Protein AF-A0A7X6CQY2-F1 (afdb_monomer)

Secondary structure (DSSP, 8-state):
-EEEEE--SS-HHHHHHHHHHHHHHHTTSS-SSHHHHHHHH-EE--TTTS-TT-HHHHHHHHHHHTT--SS---SS--S--EEEEEETTHHHHHHHHHHHHHHTT--EEEEEEES-TT----SSS-EEEEESSHHHHHHHHTT--BSSEEEESS---HHHHHH-TTT-EEEEEEE-TTS-EEEEEEEHHHHHHHHHHHTT--

Foldseek 3Di:
DAEEEQEAPDDPLLLVLLLVLLVVQQCPPPDNPQSVVNVVRYHYQPCVVPPLLALVSSLVSVCVVVVVPDDQAPPDHPPDAYEYAYAASNLNNRQSNQVVCVVNPGHHAEYEYELNQPRQPDDPHFYEYEYLADVSLVNCCVSPNGAWYWYFPVRDDSSCCRNNQNPGKTWTWHADPVRDIDTDIDTSSNVVSVVCVVSPSD

Structure (mmCIF, N/CA/C/O backbone):
data_AF-A0A7X6CQY2-F1
#
_entry.id   AF-A0A7X6CQY2-F1
#
loop_
_atom_site.group_PDB
_atom_site.id
_atom_site.type_symbol
_atom_site.label_atom_id
_atom_site.label_alt_id
_atom_site.label_comp_id
_atom_site.label_asym_id
_atom_site.label_entity_id
_atom_site.label_seq_id
_atom_site.pdbx_PDB_ins_code
_atom_site.Cartn_x
_atom_site.Cartn_y
_atom_site.Cartn_z
_atom_site.occupancy
_atom_site.B_iso_or_equiv
_atom_site.auth_seq_id
_atom_site.auth_comp_id
_atom_site.auth_asym_id
_atom_site.auth_atom_id
_atom_site.pdbx_PDB_model_num
ATOM 1 N N . MET A 1 1 ? 0.332 0.489 16.194 1.00 87.31 1 MET A N 1
ATOM 2 C CA . MET A 1 1 ? -0.640 0.542 15.081 1.00 87.31 1 MET A CA 1
ATOM 3 C C . MET A 1 1 ? -0.546 -0.791 14.375 1.00 87.31 1 MET A C 1
ATOM 5 O O . MET A 1 1 ? 0.571 -1.256 14.170 1.00 87.31 1 MET A O 1
ATOM 9 N N . ARG A 1 2 ? -1.673 -1.417 14.037 1.00 89.38 2 ARG A N 1
ATOM 10 C CA . ARG A 1 2 ? -1.665 -2.735 13.398 1.00 89.38 2 ARG A CA 1
ATOM 11 C C . ARG A 1 2 ? -1.653 -2.590 11.881 1.00 89.38 2 ARG A C 1
ATOM 13 O O . ARG A 1 2 ? -2.411 -1.795 11.328 1.00 89.38 2 ARG A O 1
ATOM 20 N N . LEU A 1 3 ? -0.792 -3.354 11.219 1.00 93.25 3 LEU A N 1
ATOM 21 C CA . LEU A 1 3 ? -0.667 -3.357 9.766 1.00 93.25 3 LEU A CA 1
ATOM 22 C C . LEU A 1 3 ? -1.702 -4.294 9.131 1.00 93.25 3 LEU A C 1
ATOM 24 O O . LEU A 1 3 ? -1.851 -5.436 9.561 1.00 93.25 3 LEU A O 1
ATOM 28 N N . VAL A 1 4 ? -2.375 -3.826 8.086 1.00 96.12 4 VAL A N 1
ATOM 29 C CA . VAL A 1 4 ? -3.283 -4.603 7.238 1.00 96.12 4 VAL A CA 1
ATOM 30 C C . VAL A 1 4 ? -2.734 -4.598 5.816 1.00 96.12 4 VAL A C 1
ATOM 32 O O . VAL A 1 4 ? -2.511 -3.534 5.244 1.00 96.12 4 VAL A O 1
ATOM 35 N N . ILE A 1 5 ? -2.528 -5.778 5.237 1.00 97.06 5 ILE A N 1
ATOM 36 C CA . ILE A 1 5 ? -2.047 -5.958 3.866 1.00 97.06 5 ILE A CA 1
ATOM 37 C C . ILE A 1 5 ? -3.208 -6.414 2.983 1.00 97.06 5 ILE A C 1
ATOM 39 O O . ILE A 1 5 ? -3.780 -7.484 3.197 1.00 97.06 5 ILE A O 1
ATOM 43 N N . CYS A 1 6 ? -3.522 -5.625 1.959 1.00 97.50 6 CYS A N 1
ATOM 44 C CA . CYS A 1 6 ? -4.575 -5.894 0.982 1.00 97.50 6 CYS A CA 1
ATOM 45 C C . CYS A 1 6 ? -3.958 -6.085 -0.417 1.00 97.50 6 CYS A C 1
ATOM 47 O O . CYS A 1 6 ? -3.818 -5.112 -1.166 1.00 97.50 6 CYS A O 1
ATOM 49 N N . PRO A 1 7 ? -3.548 -7.315 -0.772 1.00 96.75 7 PRO A N 1
ATOM 50 C CA . PRO A 1 7 ? -2.894 -7.589 -2.048 1.00 96.75 7 PRO A CA 1
ATOM 51 C C . PRO A 1 7 ? -3.858 -7.490 -3.241 1.00 96.75 7 PRO A C 1
ATOM 53 O O . PRO A 1 7 ? -5.074 -7.409 -3.072 1.00 96.75 7 PRO A O 1
ATOM 56 N N . GLY A 1 8 ? -3.298 -7.505 -4.452 1.00 95.00 8 GLY A N 1
ATOM 57 C CA . GLY A 1 8 ? -4.051 -7.520 -5.707 1.00 95.00 8 GLY A CA 1
ATOM 58 C C . GLY A 1 8 ? -4.301 -8.937 -6.236 1.00 95.00 8 GLY A C 1
ATOM 59 O O . GLY A 1 8 ? -4.208 -9.926 -5.512 1.00 95.00 8 GLY A O 1
ATOM 60 N N . PHE A 1 9 ? -4.600 -9.042 -7.534 1.00 94.19 9 PHE A N 1
ATOM 61 C CA . PHE A 1 9 ? -4.723 -10.330 -8.224 1.00 94.19 9 PHE A CA 1
ATOM 62 C C . PHE A 1 9 ? -3.351 -10.902 -8.572 1.00 94.19 9 PHE A C 1
ATOM 64 O O . PHE A 1 9 ? -2.797 -10.609 -9.631 1.00 94.19 9 PHE A O 1
ATOM 71 N N . HIS A 1 10 ? -2.800 -11.718 -7.682 1.00 93.81 10 HIS A N 1
ATOM 72 C CA . HIS A 1 10 ? -1.568 -12.458 -7.928 1.00 93.81 10 HIS A CA 1
ATOM 73 C C . HIS A 1 10 ? -1.400 -13.604 -6.925 1.00 93.81 10 HIS A C 1
ATOM 75 O O . HIS A 1 10 ? -2.140 -13.719 -5.948 1.00 93.81 10 HIS A O 1
ATOM 81 N N . ASP A 1 11 ? -0.390 -14.439 -7.161 1.00 94.31 11 ASP A N 1
ATOM 82 C CA . ASP A 1 11 ? -0.008 -15.506 -6.243 1.00 94.31 11 ASP A CA 1
ATOM 83 C C . ASP A 1 11 ? 0.382 -14.950 -4.860 1.00 94.31 11 ASP A C 1
ATOM 85 O O . ASP A 1 11 ? 0.998 -13.879 -4.751 1.00 94.31 11 ASP A O 1
ATOM 89 N N . ARG A 1 12 ? 0.034 -15.691 -3.799 1.00 93.00 12 ARG A N 1
ATOM 90 C CA . ARG A 1 12 ? 0.364 -15.365 -2.403 1.00 93.00 12 ARG A CA 1
ATOM 91 C C . ARG A 1 12 ? 1.868 -15.172 -2.205 1.00 93.00 12 ARG A C 1
ATOM 93 O O . ARG A 1 12 ? 2.262 -14.287 -1.448 1.00 93.00 12 ARG A O 1
ATOM 100 N N . TYR A 1 13 ? 2.685 -15.941 -2.920 1.00 95.12 13 TYR A N 1
ATOM 101 C CA . TYR A 1 13 ? 4.139 -15.860 -2.887 1.00 95.12 13 TYR A CA 1
ATOM 102 C C . TYR A 1 13 ? 4.656 -14.436 -3.137 1.00 95.12 13 TYR A C 1
ATOM 104 O O . TYR A 1 13 ? 5.614 -14.009 -2.502 1.00 95.12 13 TYR A O 1
ATOM 112 N N . LEU A 1 14 ? 3.998 -13.643 -3.995 1.00 96.25 14 LEU A N 1
ATOM 113 C CA . LEU A 1 14 ? 4.438 -12.264 -4.237 1.00 96.25 14 LEU A CA 1
ATOM 114 C C . LEU A 1 14 ? 4.242 -11.360 -3.016 1.00 96.25 14 LEU A C 1
ATOM 116 O O . LEU A 1 14 ? 5.064 -10.478 -2.789 1.00 96.25 14 LEU A O 1
ATOM 120 N N . THR A 1 15 ? 3.197 -11.584 -2.213 1.00 95.50 15 THR A N 1
ATOM 121 C CA . THR A 1 15 ? 3.023 -10.879 -0.931 1.00 95.50 15 THR A CA 1
ATOM 122 C C . THR A 1 15 ? 4.064 -11.322 0.090 1.00 95.50 15 THR A C 1
ATOM 124 O O . THR A 1 15 ? 4.536 -10.508 0.873 1.00 95.50 15 THR A O 1
ATOM 127 N N . GLU A 1 16 ? 4.470 -12.589 0.073 1.00 93.56 16 GLU A N 1
ATOM 128 C CA . GLU A 1 16 ? 5.555 -13.071 0.933 1.00 93.56 16 GLU A CA 1
ATOM 129 C C . GLU A 1 16 ? 6.891 -12.420 0.540 1.00 93.56 16 GLU A C 1
ATOM 131 O O . GLU A 1 16 ? 7.609 -11.925 1.407 1.00 93.56 16 GLU A O 1
ATOM 136 N N . CYS A 1 17 ? 7.182 -12.301 -0.762 1.00 95.31 17 CYS A N 1
ATOM 137 C CA . CYS A 1 17 ? 8.334 -11.540 -1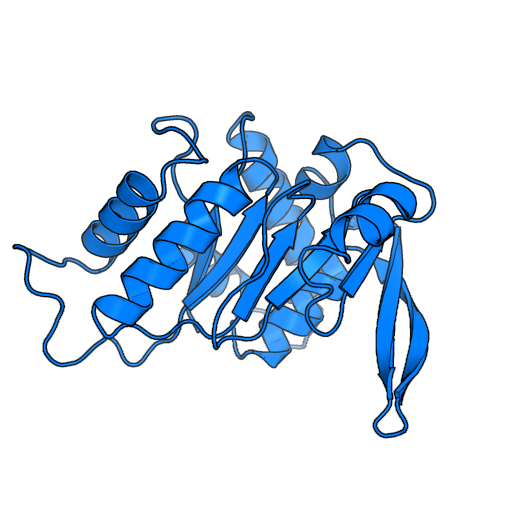.252 1.00 95.31 17 CYS A CA 1
ATOM 138 C C . CYS A 1 17 ? 8.256 -10.049 -0.898 1.00 95.31 17 CYS A C 1
ATOM 140 O O . CYS A 1 17 ? 9.274 -9.462 -0.533 1.00 95.31 17 CYS A O 1
ATOM 142 N N . PHE A 1 18 ? 7.070 -9.438 -0.991 1.00 96.00 18 PHE A N 1
ATOM 143 C CA . PHE A 1 18 ? 6.846 -8.049 -0.587 1.00 96.00 18 PHE A CA 1
ATOM 144 C C . PHE A 1 18 ? 7.260 -7.841 0.871 1.00 96.00 18 PHE A C 1
ATOM 146 O O . PHE A 1 18 ? 8.104 -6.996 1.164 1.00 96.00 18 PHE A O 1
ATOM 153 N N . LEU A 1 19 ? 6.715 -8.665 1.769 1.00 93.44 19 LEU A N 1
ATOM 154 C CA . LEU A 1 19 ? 6.991 -8.617 3.201 1.00 93.44 19 LEU A CA 1
ATOM 155 C C . LEU A 1 19 ? 8.476 -8.850 3.506 1.00 93.44 19 LEU A C 1
ATOM 157 O O . LEU A 1 19 ? 9.057 -8.084 4.276 1.00 93.44 19 LEU A O 1
ATOM 161 N N . ALA A 1 20 ? 9.103 -9.830 2.848 1.00 91.50 20 ALA A N 1
ATOM 162 C CA . ALA A 1 20 ? 10.538 -10.096 2.965 1.00 91.50 20 ALA A CA 1
ATOM 163 C C . ALA A 1 20 ? 11.401 -8.925 2.447 1.00 91.50 20 ALA A C 1
ATOM 165 O O . ALA A 1 20 ? 12.459 -8.620 2.992 1.00 91.50 20 ALA A O 1
ATOM 166 N N . GLY A 1 21 ? 10.940 -8.206 1.423 1.00 93.00 21 GLY A N 1
ATOM 167 C CA . GLY A 1 21 ? 11.608 -6.997 0.948 1.00 93.00 21 GLY A CA 1
ATOM 168 C C . GLY A 1 21 ? 11.504 -5.823 1.924 1.00 93.00 21 GLY A C 1
ATOM 169 O O . GLY A 1 21 ? 12.399 -4.984 1.972 1.00 93.00 21 GLY A O 1
ATOM 170 N N . LEU A 1 22 ? 10.430 -5.747 2.714 1.00 92.12 22 LEU A N 1
ATOM 171 C CA . LEU A 1 22 ? 10.296 -4.723 3.752 1.00 92.12 22 LEU A CA 1
ATOM 172 C C . LEU A 1 22 ? 11.174 -5.011 4.982 1.00 92.12 22 LEU A C 1
ATOM 174 O O . LEU A 1 22 ? 11.628 -4.047 5.602 1.00 92.12 22 LEU A O 1
ATOM 178 N N . SER A 1 23 ? 11.464 -6.282 5.315 1.00 87.00 23 SER A N 1
ATOM 179 C CA . SER A 1 23 ? 12.342 -6.636 6.459 1.00 87.00 23 SER A CA 1
ATOM 180 C C . SER A 1 23 ? 13.687 -5.956 6.395 1.00 87.00 23 SER A C 1
ATOM 182 O O . SER A 1 23 ? 14.161 -5.441 7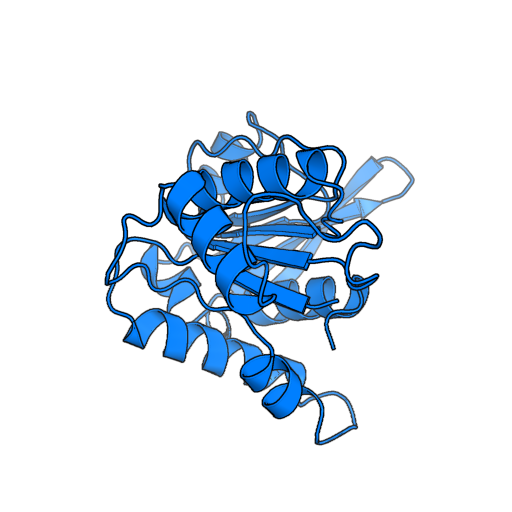.404 1.00 87.00 23 SER A O 1
ATOM 184 N N . GLU A 1 24 ? 14.280 -5.935 5.199 1.00 85.25 24 GLU A N 1
ATOM 185 C CA . GLU A 1 24 ? 15.644 -5.454 4.979 1.00 85.25 24 GLU A CA 1
ATOM 186 C C . GLU A 1 24 ? 15.834 -4.014 5.487 1.00 85.25 24 GLU A C 1
ATOM 188 O O . GLU A 1 24 ? 16.921 -3.635 5.914 1.00 85.25 24 GLU A O 1
ATOM 193 N N . PHE A 1 25 ? 14.760 -3.216 5.494 1.00 85.44 25 PHE A N 1
ATOM 194 C CA . PHE A 1 25 ? 14.755 -1.825 5.959 1.00 85.44 25 PHE A CA 1
ATOM 195 C C . PHE A 1 25 ? 14.155 -1.654 7.362 1.00 85.44 25 PHE A C 1
ATOM 197 O O . PHE A 1 25 ? 14.267 -0.584 7.969 1.00 85.44 25 PHE A O 1
ATOM 204 N N . TRP A 1 26 ? 13.502 -2.686 7.896 1.00 80.19 26 TRP A N 1
ATOM 205 C CA . TRP A 1 26 ? 12.947 -2.660 9.245 1.00 80.19 26 TRP A CA 1
ATOM 206 C C . TRP A 1 26 ? 14.011 -2.964 10.303 1.00 80.19 26 TRP A C 1
ATOM 208 O O . TRP A 1 26 ? 14.019 -2.296 11.338 1.00 80.19 26 TRP A O 1
ATOM 218 N N . GLU A 1 27 ? 14.918 -3.900 10.003 1.00 66.31 27 GLU A N 1
ATOM 219 C CA . GLU A 1 27 ? 15.961 -4.441 10.894 1.00 66.31 27 GLU A CA 1
ATOM 220 C C . GLU A 1 27 ? 17.187 -3.523 11.065 1.00 66.31 27 GLU A C 1
ATOM 222 O O . GLU A 1 27 ? 17.948 -3.672 12.012 1.00 66.31 27 GLU A O 1
ATOM 227 N N . SER A 1 28 ? 17.377 -2.507 10.216 1.00 57.16 28 SER A N 1
ATOM 228 C CA . SER A 1 28 ? 18.547 -1.610 10.290 1.00 57.16 28 SER A CA 1
ATOM 229 C C . SER A 1 28 ? 18.499 -0.575 11.433 1.00 57.16 28 SER A C 1
ATOM 231 O O . SER A 1 28 ? 19.346 0.318 11.501 1.00 57.16 28 SER A O 1
ATOM 233 N N . SER A 1 29 ? 17.488 -0.634 12.301 1.00 52.53 29 SER A N 1
ATOM 234 C CA . SER A 1 29 ? 17.383 0.157 13.534 1.00 52.53 29 SER A CA 1
ATOM 235 C C . SER A 1 29 ? 17.689 -0.757 14.715 1.00 52.53 29 SER A C 1
ATOM 237 O O . SER A 1 29 ? 17.076 -1.808 14.781 1.00 52.53 29 SER A O 1
ATOM 239 N N . ALA A 1 30 ? 18.599 -0.340 15.605 1.00 51.88 30 ALA A N 1
ATOM 240 C CA . ALA A 1 30 ? 19.320 -1.085 16.659 1.00 51.88 30 ALA A CA 1
ATOM 241 C C . ALA A 1 30 ? 18.527 -1.943 17.689 1.00 51.88 30 ALA A C 1
ATOM 243 O O . ALA A 1 30 ? 19.050 -2.240 18.760 1.00 51.88 30 ALA A O 1
ATOM 244 N N . ASP A 1 31 ? 17.298 -2.346 17.391 1.00 53.53 31 ASP A N 1
ATOM 245 C CA . ASP A 1 31 ? 16.505 -3.325 18.123 1.00 53.53 31 ASP A CA 1
ATOM 246 C C . ASP A 1 31 ? 16.264 -4.527 17.189 1.00 53.53 31 ASP A C 1
ATOM 248 O O . ASP A 1 31 ? 15.490 -4.437 16.243 1.00 53.53 31 ASP A O 1
ATOM 252 N N . ASP A 1 32 ? 16.913 -5.665 17.442 1.00 47.94 32 ASP A N 1
ATOM 253 C CA . ASP A 1 32 ? 16.904 -6.869 16.579 1.00 47.94 32 ASP A CA 1
ATOM 254 C C . ASP A 1 32 ? 15.596 -7.708 16.651 1.00 47.94 32 ASP A C 1
ATOM 256 O O . ASP A 1 32 ? 15.543 -8.857 16.217 1.00 47.94 32 ASP A O 1
ATOM 260 N N . ARG A 1 33 ? 14.518 -7.187 17.256 1.00 53.94 33 ARG A N 1
ATOM 261 C CA . ARG A 1 33 ? 13.254 -7.915 17.550 1.00 53.94 33 ARG A CA 1
ATOM 262 C C . ARG A 1 33 ? 11.898 -7.346 17.058 1.00 53.94 33 ARG A C 1
ATOM 264 O O . ARG A 1 33 ? 10.926 -8.099 17.156 1.00 53.94 33 ARG A O 1
ATOM 271 N N . PRO A 1 34 ? 11.752 -6.114 16.525 1.00 60.00 34 PRO A N 1
ATOM 272 C CA . PRO A 1 34 ? 10.456 -5.566 16.108 1.00 60.00 34 PRO A CA 1
ATOM 273 C C . PRO A 1 34 ? 9.853 -6.230 14.862 1.00 60.00 34 PRO A C 1
ATOM 275 O O . PRO A 1 34 ? 8.652 -6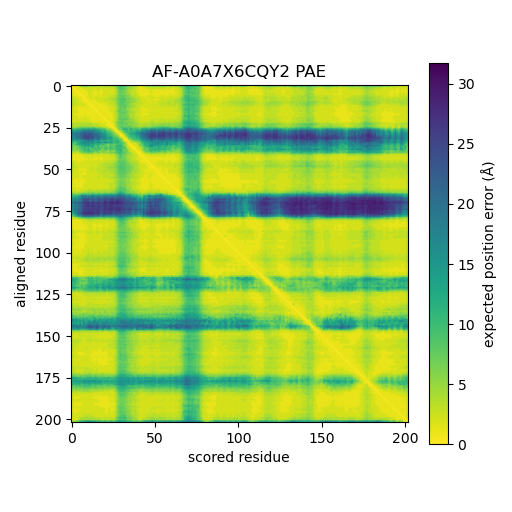.466 14.820 1.00 60.00 34 PRO A O 1
ATOM 278 N N . TYR A 1 35 ? 10.661 -6.584 13.854 1.00 61.22 35 TYR A N 1
ATOM 279 C CA . TYR A 1 35 ? 10.135 -7.005 12.545 1.00 61.22 35 TYR A CA 1
ATOM 280 C C . TYR A 1 35 ? 9.346 -8.323 12.578 1.00 61.22 35 TYR A C 1
ATOM 282 O O . TYR A 1 35 ? 8.230 -8.381 12.061 1.00 61.22 35 TYR A O 1
ATOM 290 N N . LEU A 1 36 ? 9.894 -9.374 13.203 1.00 59.91 36 LEU A N 1
ATOM 291 C CA . LEU A 1 36 ? 9.202 -10.666 13.302 1.00 59.91 36 LEU A CA 1
ATOM 292 C C . LEU A 1 36 ? 7.879 -10.525 14.068 1.00 59.91 36 LEU A C 1
ATOM 294 O O . LEU A 1 36 ? 6.873 -11.097 13.666 1.00 59.91 36 LEU A O 1
ATOM 298 N N . GLN A 1 37 ? 7.844 -9.675 15.101 1.00 63.53 37 GLN A N 1
ATOM 299 C CA . GLN A 1 37 ? 6.603 -9.352 15.808 1.00 63.53 37 GLN A CA 1
ATOM 300 C C . GLN A 1 37 ? 5.617 -8.559 14.943 1.00 63.53 37 GLN A C 1
ATOM 302 O O . GLN A 1 37 ? 4.415 -8.804 15.026 1.00 63.53 37 GLN A O 1
ATOM 307 N N . MET A 1 38 ? 6.092 -7.628 14.112 1.00 70.19 38 MET A N 1
ATOM 308 C CA . MET A 1 38 ? 5.237 -6.876 13.192 1.00 70.19 38 MET A CA 1
ATOM 309 C C . MET A 1 38 ? 4.604 -7.798 12.144 1.00 70.19 38 MET A C 1
ATOM 311 O O . MET A 1 38 ? 3.396 -7.717 11.923 1.00 70.19 38 MET A O 1
ATOM 315 N N . LEU A 1 39 ? 5.385 -8.694 11.526 1.00 67.88 39 LEU A N 1
ATOM 316 C CA . LEU A 1 39 ? 4.865 -9.683 10.577 1.00 67.88 39 LEU A CA 1
ATOM 317 C C . LEU A 1 39 ? 3.849 -10.621 11.219 1.00 67.88 39 LEU A C 1
ATOM 319 O O . LEU A 1 39 ? 2.781 -10.826 10.647 1.00 67.88 39 LEU A O 1
ATOM 323 N N . ASP A 1 40 ? 4.154 -11.144 12.408 1.00 69.69 40 ASP A N 1
ATOM 324 C CA . ASP A 1 40 ? 3.252 -12.040 13.137 1.00 69.69 40 ASP A CA 1
ATOM 325 C C . ASP A 1 40 ? 1.923 -11.353 13.489 1.00 69.69 40 ASP A C 1
ATOM 327 O O . ASP A 1 40 ? 0.887 -12.004 13.641 1.00 69.69 40 ASP A O 1
ATOM 331 N N . ARG A 1 41 ? 1.929 -10.020 13.606 1.00 79.00 41 ARG A N 1
ATOM 33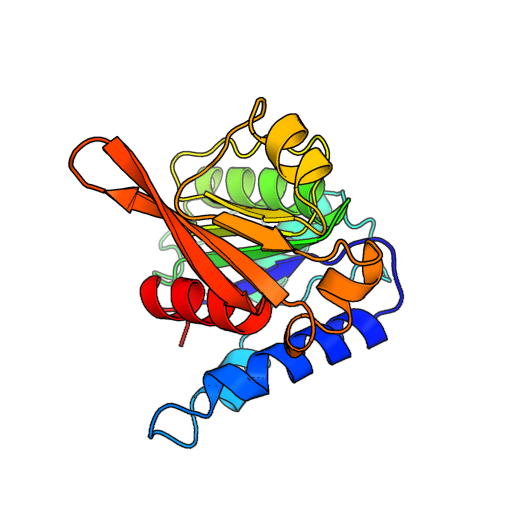2 C CA . ARG A 1 41 ? 0.739 -9.216 13.911 1.00 79.00 41 ARG A CA 1
ATOM 333 C C . ARG A 1 41 ? 0.055 -8.635 12.676 1.00 79.00 41 ARG A C 1
ATOM 335 O O . ARG A 1 41 ? -1.092 -8.186 12.804 1.00 79.00 41 ARG A O 1
ATOM 342 N N . ALA A 1 42 ? 0.710 -8.638 11.515 1.00 89.31 42 ALA A N 1
ATOM 343 C CA . ALA A 1 42 ? 0.168 -8.095 10.279 1.00 89.31 42 ALA A CA 1
ATOM 344 C C . ALA A 1 42 ? -1.016 -8.935 9.784 1.00 89.31 42 ALA A C 1
ATOM 346 O O . ALA A 1 42 ? -0.967 -10.161 9.704 1.00 89.31 42 ALA A O 1
ATOM 347 N N . LEU A 1 43 ? -2.101 -8.259 9.417 1.00 93.75 43 LEU A N 1
ATOM 348 C CA . LEU A 1 43 ? -3.299 -8.889 8.880 1.00 93.75 43 LEU A CA 1
ATOM 349 C C . LEU A 1 43 ? -3.220 -8.942 7.361 1.00 93.75 43 LEU A C 1
ATOM 351 O O . LEU A 1 43 ? -3.495 -7.950 6.691 1.00 93.75 43 LEU A O 1
ATOM 355 N N . VAL A 1 44 ? -2.857 -10.097 6.809 1.00 95.50 44 VAL A N 1
ATOM 356 C CA . VAL A 1 44 ? -2.792 -10.290 5.355 1.00 95.50 44 VAL A CA 1
ATOM 357 C C . VAL A 1 44 ? -4.122 -10.826 4.839 1.00 95.50 44 VAL A C 1
ATOM 359 O O . VAL A 1 44 ? -4.491 -11.965 5.124 1.00 95.50 44 VAL A O 1
ATOM 362 N N . PHE A 1 45 ? -4.835 -10.017 4.054 1.00 96.94 45 PHE A N 1
ATOM 363 C CA . PHE A 1 45 ? -6.092 -10.434 3.443 1.00 96.94 45 PHE A CA 1
ATOM 364 C C . PHE A 1 45 ? -5.857 -11.580 2.437 1.00 96.94 45 PHE A C 1
ATOM 366 O O . PHE A 1 45 ? -5.015 -11.446 1.539 1.00 96.94 45 PHE A O 1
ATOM 373 N N . PRO A 1 46 ? -6.593 -12.705 2.537 1.00 95.06 46 PRO A N 1
ATOM 374 C CA . PRO A 1 46 ? -6.403 -13.865 1.671 1.00 95.06 46 PRO A CA 1
ATOM 375 C C . PRO A 1 46 ? -7.026 -13.657 0.276 1.00 95.06 46 PRO A C 1
ATOM 377 O O . PRO A 1 46 ? -7.979 -14.336 -0.101 1.00 95.06 46 PRO A O 1
ATOM 380 N N . ALA A 1 47 ? -6.444 -12.772 -0.542 1.00 94.31 47 ALA A N 1
ATOM 381 C CA . ALA A 1 47 ? -6.931 -12.458 -1.898 1.00 94.31 47 ALA A CA 1
ATOM 382 C C . ALA A 1 47 ? -6.905 -13.638 -2.896 1.00 94.31 47 ALA A C 1
ATOM 384 O O . ALA A 1 47 ? -7.449 -13.550 -3.991 1.00 94.31 47 ALA A O 1
ATOM 385 N N . HIS A 1 48 ? -6.276 -14.758 -2.527 1.00 91.94 48 HIS A N 1
ATOM 386 C CA . HIS A 1 48 ? -6.332 -16.010 -3.286 1.00 91.94 48 HIS A CA 1
ATOM 387 C C . HIS A 1 48 ? -7.641 -16.790 -3.054 1.00 91.94 48 HIS A C 1
ATOM 389 O O . HIS A 1 48 ? -7.950 -17.697 -3.819 1.00 91.94 48 HIS A O 1
ATOM 395 N N . GLN A 1 49 ? -8.397 -16.452 -2.003 1.00 93.44 49 GLN A N 1
ATOM 396 C CA . GLN A 1 49 ? -9.682 -17.073 -1.649 1.00 93.44 49 GLN A CA 1
ATOM 397 C C . GLN A 1 49 ? -10.865 -16.120 -1.856 1.00 93.44 49 GLN A C 1
ATOM 399 O O . GLN A 1 49 ? -11.992 -16.575 -2.031 1.00 93.44 49 GLN A O 1
ATOM 404 N N . HIS A 1 50 ? -10.615 -14.808 -1.861 1.00 94.94 50 HIS A N 1
ATOM 405 C CA . HIS A 1 50 ? -11.637 -13.770 -1.978 1.00 94.94 50 HIS A CA 1
ATOM 406 C C . HIS A 1 50 ? -11.223 -12.691 -2.985 1.00 94.94 50 HIS A C 1
ATOM 408 O O . HIS A 1 50 ? -10.030 -12.412 -3.112 1.00 94.94 50 HIS A O 1
ATOM 414 N N . PRO A 1 51 ? -12.172 -12.025 -3.667 1.00 95.81 51 PRO A N 1
ATOM 415 C CA . PRO A 1 51 ? -11.840 -10.947 -4.590 1.00 95.81 51 PRO A CA 1
ATOM 416 C C . PRO A 1 51 ? -11.139 -9.776 -3.866 1.00 95.81 51 PRO A C 1
ATOM 418 O O . PRO A 1 51 ? -11.728 -9.191 -2.956 1.00 95.81 51 PRO A O 1
ATOM 421 N N . PRO A 1 52 ? -9.924 -9.363 -4.275 1.00 94.94 52 PRO A N 1
ATOM 422 C CA . PRO A 1 52 ? -9.161 -8.295 -3.616 1.00 94.94 52 PRO A CA 1
ATOM 423 C C . PRO A 1 52 ? -9.859 -6.929 -3.636 1.00 94.94 52 PRO A C 1
ATOM 425 O O . PRO A 1 52 ? -9.633 -6.103 -2.760 1.00 94.94 52 PRO A O 1
ATOM 428 N N . TYR A 1 53 ? -10.739 -6.682 -4.607 1.00 95.00 53 TYR A N 1
ATOM 429 C CA . TYR A 1 53 ? -11.509 -5.439 -4.691 1.00 95.00 53 TYR A CA 1
ATOM 430 C C . TYR A 1 53 ? -12.754 -5.416 -3.786 1.00 95.00 53 TYR A C 1
ATOM 432 O O . TYR A 1 53 ? -13.464 -4.411 -3.754 1.00 95.00 53 TYR A O 1
ATOM 440 N N . SER A 1 54 ? -13.071 -6.509 -3.083 1.00 96.56 54 SER A N 1
ATOM 441 C CA . SER A 1 54 ? -14.288 -6.621 -2.275 1.00 96.56 54 SER A CA 1
ATOM 442 C C . SER A 1 54 ? -14.097 -5.991 -0.895 1.00 96.56 54 SER A C 1
ATOM 444 O O . SER A 1 54 ? -13.530 -6.591 0.018 1.00 96.56 54 SER A O 1
ATOM 446 N N . ALA A 1 55 ? -14.611 -4.770 -0.729 1.00 96.00 55 ALA A N 1
ATOM 447 C CA . ALA A 1 55 ? -14.580 -4.057 0.549 1.00 96.00 55 ALA A CA 1
ATOM 448 C C . ALA A 1 55 ? -15.276 -4.832 1.680 1.00 96.00 55 ALA A C 1
ATOM 450 O O . ALA A 1 55 ? -14.793 -4.850 2.809 1.00 96.00 55 ALA A O 1
ATOM 451 N N . ILE A 1 56 ? -16.384 -5.509 1.362 1.00 95.69 56 ILE A N 1
ATOM 452 C CA . ILE A 1 56 ? -17.157 -6.299 2.326 1.00 95.69 56 ILE A CA 1
ATOM 453 C C . ILE A 1 56 ? -16.347 -7.509 2.802 1.00 95.69 56 ILE A C 1
ATOM 455 O O . ILE A 1 56 ? -16.308 -7.768 4.001 1.00 95.69 56 ILE A O 1
ATOM 459 N N . ASP A 1 57 ? -15.671 -8.225 1.898 1.00 96.50 57 ASP A N 1
ATOM 460 C CA . ASP A 1 57 ? -14.861 -9.386 2.287 1.00 96.50 57 ASP A CA 1
ATOM 461 C C . ASP A 1 57 ? -13.661 -8.972 3.144 1.00 96.50 57 ASP A C 1
ATOM 463 O O . ASP A 1 57 ? -13.372 -9.626 4.146 1.00 96.50 57 ASP A O 1
ATOM 467 N N . ILE A 1 58 ? -12.998 -7.858 2.807 1.00 96.62 58 ILE A N 1
ATOM 468 C CA . ILE A 1 58 ? -11.898 -7.320 3.620 1.00 96.62 58 ILE A CA 1
ATOM 469 C C . ILE A 1 58 ? -12.411 -6.896 4.999 1.00 96.62 58 ILE A C 1
ATOM 471 O O . ILE A 1 58 ? -11.796 -7.238 6.005 1.00 96.62 58 ILE A O 1
ATOM 475 N N . PHE A 1 59 ? -13.547 -6.201 5.076 1.00 95.31 59 PHE A N 1
ATOM 476 C CA . PHE A 1 59 ? -14.145 -5.814 6.354 1.00 95.31 59 PHE A CA 1
ATOM 477 C C . PHE A 1 59 ? -14.524 -7.035 7.208 1.00 95.31 59 PHE A C 1
ATOM 479 O O . PHE A 1 59 ? -14.166 -7.096 8.383 1.00 95.31 59 PHE A O 1
ATOM 486 N N . ASN A 1 60 ? -15.173 -8.043 6.618 1.00 93.88 60 ASN A N 1
ATOM 487 C CA . ASN A 1 60 ? -15.530 -9.282 7.313 1.00 93.88 60 ASN A CA 1
ATOM 488 C C . ASN A 1 60 ? -14.291 -10.027 7.822 1.00 93.88 60 ASN A C 1
ATOM 490 O O . ASN A 1 60 ? -14.296 -10.524 8.948 1.00 93.88 60 ASN A O 1
ATOM 494 N N . PHE A 1 61 ? -13.223 -10.068 7.019 1.00 94.38 61 PHE A N 1
ATOM 495 C CA . PHE A 1 61 ? -11.931 -10.595 7.440 1.00 94.38 61 PHE A CA 1
ATOM 496 C C . PHE A 1 61 ? -11.397 -9.833 8.659 1.00 94.38 61 PHE A C 1
ATOM 498 O O . PHE A 1 61 ? -11.071 -10.460 9.661 1.00 94.38 61 PHE A O 1
ATOM 505 N N . LEU A 1 62 ? -11.370 -8.497 8.637 1.00 92.69 62 LEU A N 1
ATOM 506 C CA . LEU A 1 62 ? -10.929 -7.700 9.791 1.00 92.69 62 LEU A CA 1
ATOM 507 C C . LEU A 1 62 ? -11.760 -8.004 11.046 1.00 92.69 62 LEU A C 1
ATOM 509 O O . LEU A 1 62 ? -11.197 -8.258 12.111 1.00 92.69 62 LEU A O 1
ATOM 513 N N . CYS A 1 63 ? -13.087 -8.064 10.919 1.00 88.81 63 CYS A N 1
ATOM 514 C CA . CYS A 1 63 ? -13.969 -8.424 12.027 1.00 88.81 63 CYS A CA 1
ATOM 515 C C . CYS A 1 63 ? -13.687 -9.827 12.580 1.00 88.81 63 CYS A C 1
ATOM 517 O O . CYS A 1 63 ? -13.730 -10.024 13.796 1.00 88.81 63 CYS A O 1
ATOM 519 N N . SER A 1 64 ? -13.375 -10.800 11.717 1.00 87.31 64 SER A N 1
ATOM 520 C CA . SER A 1 64 ? -13.066 -12.163 12.155 1.00 87.31 64 SER A CA 1
ATOM 521 C C . SER A 1 64 ? -11.729 -12.247 12.897 1.00 87.31 64 SER A C 1
ATOM 523 O O . SER A 1 64 ? -11.600 -13.048 13.820 1.00 87.31 64 SER A O 1
ATOM 525 N N . GLN A 1 65 ? -10.738 -11.434 12.511 1.00 83.94 65 GLN A N 1
ATOM 526 C CA . GLN A 1 65 ? -9.427 -11.380 13.172 1.00 83.94 65 GLN A CA 1
ATOM 527 C C . GLN A 1 65 ? -9.499 -10.753 14.570 1.00 83.94 65 GLN A C 1
ATOM 529 O O . GLN A 1 65 ? -8.744 -11.141 15.457 1.00 83.94 65 GLN A O 1
ATOM 534 N N . GLU A 1 66 ? -10.428 -9.822 14.779 1.00 69.88 66 GLU A N 1
ATOM 535 C CA . GLU A 1 66 ? -10.668 -9.153 16.065 1.00 69.88 66 GLU A CA 1
ATOM 536 C C . GLU A 1 66 ? -11.676 -9.912 16.960 1.00 69.88 66 GLU A C 1
ATOM 538 O O . GLU A 1 66 ? -12.123 -9.386 17.976 1.00 69.88 66 GLU A O 1
ATOM 543 N N . GLN A 1 67 ? -12.059 -11.149 16.595 1.00 60.19 67 GLN A N 1
ATOM 544 C CA . GLN A 1 67 ? -13.079 -11.954 17.294 1.00 60.19 67 GLN A CA 1
ATOM 545 C C . GLN A 1 67 ? -14.408 -11.200 17.512 1.00 60.19 67 GLN A C 1
ATOM 547 O O . GLN A 1 67 ? -15.076 -11.364 18.535 1.00 60.19 67 GLN A O 1
ATOM 552 N N . ILE A 1 68 ? -14.827 -10.380 16.543 1.00 52.69 68 ILE A N 1
ATOM 553 C CA . ILE A 1 68 ? -16.106 -9.661 16.597 1.00 52.69 68 ILE A CA 1
ATOM 554 C C . ILE A 1 68 ? -17.236 -10.664 16.317 1.00 52.69 68 ILE A C 1
ATOM 556 O O . ILE A 1 68 ? -17.642 -10.888 15.176 1.00 52.69 68 ILE A O 1
ATOM 560 N N . VAL A 1 69 ? -17.733 -11.313 17.372 1.00 39.47 69 VAL A N 1
ATOM 561 C CA . VAL A 1 69 ? -18.881 -12.226 17.301 1.00 39.47 69 VAL A CA 1
ATOM 562 C C . VAL A 1 69 ? -20.176 -11.411 17.309 1.00 39.47 69 VAL A C 1
ATOM 564 O O . VAL A 1 69 ? -20.554 -10.840 18.327 1.00 39.47 69 VAL A O 1
ATOM 567 N N . GLY A 1 70 ? -20.880 -11.405 16.174 1.00 42.06 70 GLY A N 1
ATOM 568 C CA . GLY A 1 70 ? -22.265 -10.941 16.069 1.00 42.06 70 GLY A CA 1
ATOM 569 C C . GLY A 1 70 ? -22.436 -9.428 15.931 1.00 42.06 70 GLY A C 1
ATOM 570 O O . GLY A 1 70 ? -22.793 -8.783 16.902 1.00 42.06 70 GLY A O 1
ATOM 571 N N . ALA A 1 71 ? -22.250 -8.903 14.711 1.00 43.34 71 ALA A N 1
ATOM 572 C CA . ALA A 1 71 ? -22.789 -7.650 14.129 1.00 43.34 71 ALA A CA 1
ATOM 573 C C . ALA A 1 71 ? -22.735 -6.325 14.931 1.00 43.34 71 ALA A C 1
ATOM 575 O O . ALA A 1 71 ? -23.159 -5.289 14.423 1.00 43.34 71 ALA A O 1
ATOM 576 N N . ILE A 1 72 ? -22.207 -6.322 16.149 1.00 45.94 72 ILE A N 1
ATOM 577 C CA . ILE A 1 72 ? -22.047 -5.158 17.005 1.00 45.94 72 ILE A CA 1
ATOM 578 C C . ILE A 1 72 ? -20.538 -5.031 17.222 1.00 45.94 72 ILE A C 1
ATOM 580 O O . ILE A 1 72 ? -19.961 -5.853 17.938 1.00 45.94 72 ILE A O 1
ATOM 584 N N . PRO A 1 73 ? -19.873 -4.049 16.589 1.00 47.22 73 PRO A N 1
ATOM 585 C CA . PRO A 1 73 ? -18.475 -3.774 16.872 1.00 47.22 73 PRO A CA 1
ATOM 586 C C . PRO A 1 73 ? -18.324 -3.459 18.358 1.00 47.22 73 PRO A C 1
ATOM 588 O O . PRO A 1 73 ? -19.273 -2.983 18.998 1.00 47.22 73 PRO A O 1
ATOM 591 N N . PRO A 1 74 ? -17.150 -3.721 18.938 1.00 43.25 74 PRO A N 1
ATOM 592 C CA . PRO A 1 74 ? -16.961 -3.537 20.360 1.00 43.25 74 PRO A CA 1
ATOM 593 C C . PRO A 1 74 ? -17.278 -2.082 20.743 1.00 43.25 74 PRO A C 1
ATOM 595 O O . PRO A 1 74 ? -16.778 -1.131 20.148 1.00 43.25 74 PRO A O 1
ATOM 598 N N . ARG A 1 75 ? -18.108 -1.909 21.783 1.00 42.12 75 ARG A N 1
ATOM 599 C CA . ARG A 1 75 ? -18.422 -0.605 22.410 1.00 42.12 75 ARG A CA 1
ATOM 600 C C . ARG A 1 75 ? -17.179 0.140 22.916 1.00 42.12 75 ARG A C 1
ATOM 602 O O . ARG A 1 75 ? -17.272 1.299 23.306 1.00 42.12 75 ARG A O 1
ATOM 609 N N . SER A 1 76 ? -16.031 -0.527 22.906 1.00 43.38 76 SER A N 1
ATOM 610 C CA . SER A 1 76 ? -14.716 0.077 22.977 1.00 43.38 76 SER A CA 1
ATOM 611 C C . SER A 1 76 ? -13.906 -0.505 21.816 1.00 43.38 76 SER A C 1
ATOM 613 O O . SER A 1 76 ? -13.548 -1.682 21.897 1.00 43.38 76 SER A O 1
ATOM 615 N N . PRO A 1 77 ? -13.670 0.236 20.715 1.00 45.59 77 PRO A N 1
ATOM 616 C CA . PRO A 1 77 ? -12.751 -0.223 19.682 1.00 45.59 77 PRO A CA 1
ATOM 617 C C . PRO A 1 77 ? -11.447 -0.617 20.369 1.00 45.59 77 PRO A C 1
ATOM 619 O O . PRO A 1 77 ? -11.014 0.071 21.302 1.00 45.59 77 PRO A O 1
ATOM 622 N N . SER A 1 78 ? -10.811 -1.706 19.931 1.00 51.53 78 SER A N 1
ATOM 623 C CA . SER A 1 78 ? -9.385 -1.877 20.193 1.00 51.53 78 SER A CA 1
ATOM 624 C C . SER A 1 78 ? -8.744 -0.509 19.948 1.00 51.53 78 SER A C 1
ATOM 626 O O . SER A 1 78 ? -8.863 0.038 18.853 1.00 51.53 78 SER A O 1
ATOM 628 N N . SER A 1 79 ? -8.144 0.115 20.966 1.00 58.75 79 SER A N 1
ATOM 629 C CA . SER A 1 79 ? -7.590 1.473 20.814 1.00 58.75 79 SER A CA 1
ATOM 630 C C . SER A 1 79 ? -6.464 1.525 19.767 1.00 58.75 79 SER A C 1
ATOM 632 O O . SER A 1 79 ? -5.961 2.593 19.423 1.00 58.75 79 SER A O 1
ATOM 634 N N . GLU A 1 80 ? -6.061 0.359 19.262 1.00 77.94 80 GLU A N 1
ATOM 635 C CA . GLU A 1 80 ? -5.129 0.184 18.173 1.00 77.94 80 GLU A CA 1
ATOM 636 C C . GLU A 1 80 ? -5.743 0.602 16.827 1.00 77.94 80 GLU A C 1
ATOM 638 O O . GLU A 1 80 ? -6.669 -0.002 16.295 1.00 77.94 80 GLU A O 1
ATOM 643 N N . SER A 1 81 ? -5.179 1.670 16.269 1.00 90.25 81 SER A N 1
ATOM 644 C CA . SER A 1 81 ? -5.453 2.134 14.911 1.00 90.25 81 SER A CA 1
ATOM 645 C C . SER A 1 81 ? -4.902 1.148 13.871 1.00 90.25 81 SER A C 1
ATOM 647 O O . SER A 1 81 ? -3.894 0.482 14.129 1.00 90.25 81 SER A O 1
ATOM 649 N N . LEU A 1 82 ? -5.511 1.110 12.682 1.00 93.38 82 LEU A N 1
ATOM 650 C CA . LEU A 1 82 ? -5.053 0.304 11.544 1.00 93.38 82 LEU A CA 1
ATOM 651 C C . LEU A 1 82 ? -4.279 1.147 10.520 1.00 93.38 82 LEU A C 1
ATOM 653 O O . LEU A 1 82 ? -4.688 2.267 10.212 1.00 93.38 82 LEU A O 1
ATOM 657 N N . ALA A 1 83 ? -3.200 0.593 9.967 1.00 94.81 83 ALA A N 1
ATOM 658 C CA . ALA A 1 83 ? -2.531 1.087 8.764 1.00 94.81 83 ALA A CA 1
ATOM 659 C C . ALA A 1 83 ? -2.795 0.119 7.609 1.00 94.81 83 ALA A C 1
ATOM 661 O O . ALA A 1 83 ? -2.475 -1.062 7.723 1.00 94.81 83 ALA A O 1
ATOM 662 N N . PHE A 1 84 ? -3.342 0.605 6.499 1.00 96.88 84 PHE A N 1
ATOM 663 C CA . PHE A 1 84 ? -3.617 -0.226 5.324 1.00 96.88 84 PHE A CA 1
ATOM 664 C C . PHE A 1 84 ? -2.508 -0.078 4.294 1.00 96.88 84 PHE A C 1
ATOM 666 O O . PHE A 1 84 ? -2.221 1.033 3.873 1.00 96.88 84 PHE A O 1
ATOM 673 N N . VAL A 1 85 ? -1.939 -1.184 3.827 1.00 97.19 85 VAL A N 1
ATOM 674 C CA . VAL A 1 85 ? -1.043 -1.235 2.670 1.00 97.19 85 VAL A CA 1
ATOM 675 C C . VAL A 1 85 ? -1.708 -2.085 1.606 1.00 97.19 85 VAL A C 1
ATOM 677 O O . VAL A 1 85 ? -1.952 -3.273 1.800 1.00 97.19 85 VAL A O 1
ATOM 680 N N . SER A 1 86 ? -2.032 -1.460 0.484 1.00 96.88 86 SER A N 1
ATOM 681 C CA . SER A 1 86 ? -2.854 -2.061 -0.556 1.00 96.88 86 SER A CA 1
ATOM 682 C C . SER A 1 86 ? -2.167 -2.028 -1.909 1.00 96.88 86 SER A C 1
ATOM 684 O O . SER A 1 86 ? -1.393 -1.113 -2.183 1.00 96.88 86 SER A O 1
ATOM 686 N N . PHE A 1 87 ? -2.462 -3.016 -2.753 1.00 97.00 87 PHE A N 1
ATOM 687 C CA . PHE A 1 87 ? -1.881 -3.125 -4.086 1.00 97.00 87 PHE A CA 1
ATOM 688 C C . PHE A 1 87 ? -2.934 -3.260 -5.169 1.00 97.00 87 PHE A C 1
ATOM 690 O O . PHE A 1 87 ? -3.805 -4.127 -5.073 1.00 97.00 87 PHE A O 1
ATOM 697 N N . SER A 1 88 ? -2.804 -2.483 -6.247 1.00 93.81 88 SER A N 1
ATOM 698 C CA . SER A 1 88 ? -3.612 -2.663 -7.458 1.00 93.81 88 SER A CA 1
ATOM 699 C C . SER A 1 88 ? -5.121 -2.681 -7.131 1.00 93.81 88 SER A C 1
ATOM 701 O O . SER A 1 88 ? -5.609 -1.816 -6.400 1.00 93.81 88 SER A O 1
ATOM 703 N N . ALA A 1 89 ? -5.864 -3.689 -7.606 1.00 93.06 89 ALA A N 1
ATOM 704 C CA . ALA A 1 89 ? -7.278 -3.911 -7.283 1.00 93.06 89 ALA A CA 1
ATOM 705 C C . ALA A 1 89 ? -7.568 -4.051 -5.773 1.00 93.06 89 ALA A C 1
ATOM 707 O O . ALA A 1 89 ? -8.662 -3.704 -5.328 1.00 93.06 89 ALA A O 1
ATOM 708 N N . GLY A 1 90 ? -6.588 -4.496 -4.979 1.00 95.56 90 GLY A N 1
ATOM 709 C CA . GLY A 1 90 ? -6.661 -4.519 -3.518 1.00 95.56 90 GLY A CA 1
ATOM 710 C C . GLY A 1 90 ? -6.865 -3.133 -2.911 1.00 95.56 90 GLY A C 1
ATOM 711 O O . GLY A 1 90 ? -7.510 -3.011 -1.875 1.00 95.56 90 GLY A O 1
ATOM 712 N N . GLY A 1 91 ? -6.400 -2.071 -3.582 1.00 94.38 91 GLY A N 1
ATOM 713 C CA . GLY A 1 91 ? -6.635 -0.685 -3.171 1.00 94.38 91 GLY A CA 1
ATOM 714 C C . GLY A 1 91 ? -8.112 -0.296 -3.163 1.00 94.38 91 GLY A C 1
ATOM 715 O O . GLY A 1 91 ? -8.548 0.403 -2.251 1.00 94.38 91 GLY A O 1
ATOM 716 N N . VAL A 1 92 ? -8.899 -0.798 -4.122 1.00 93.31 92 VAL A N 1
ATOM 717 C CA . VAL A 1 92 ? -10.350 -0.545 -4.202 1.00 93.31 92 VAL A CA 1
ATOM 718 C C . VAL A 1 92 ? -11.077 -1.174 -3.015 1.00 93.31 92 VAL A C 1
ATOM 720 O O . VAL A 1 92 ? -11.889 -0.523 -2.358 1.00 93.31 92 VAL A O 1
ATOM 723 N N . GLY A 1 93 ? -10.771 -2.437 -2.719 1.00 95.25 93 GLY A N 1
ATOM 724 C CA . GLY A 1 93 ? -11.376 -3.127 -1.587 1.00 95.25 93 GLY A CA 1
ATOM 725 C C . GLY A 1 93 ? -10.927 -2.518 -0.261 1.00 95.25 93 GLY A C 1
ATOM 726 O O . GLY A 1 93 ? -11.752 -2.245 0.610 1.00 95.25 93 GLY A O 1
ATOM 727 N N . ALA A 1 94 ? -9.627 -2.246 -0.128 1.00 96.38 94 ALA A N 1
ATOM 728 C CA . ALA A 1 94 ? -9.038 -1.704 1.088 1.00 96.38 94 ALA A CA 1
ATOM 729 C C . ALA A 1 94 ? -9.608 -0.334 1.449 1.00 96.38 94 ALA A C 1
ATOM 731 O O . ALA A 1 94 ? -9.917 -0.113 2.617 1.00 96.38 94 ALA A O 1
ATOM 732 N N . ILE A 1 95 ? -9.779 0.578 0.480 1.00 94.81 95 ILE A N 1
ATOM 733 C CA . ILE A 1 95 ? -10.322 1.905 0.789 1.00 94.81 95 ILE A CA 1
ATOM 734 C C . ILE A 1 95 ? -11.773 1.793 1.264 1.00 94.81 95 ILE A C 1
ATOM 736 O O . ILE A 1 95 ? -12.126 2.379 2.284 1.00 94.81 95 ILE A O 1
ATOM 740 N N . GLY A 1 96 ? -12.598 0.964 0.614 1.00 94.88 96 GLY A N 1
ATOM 741 C CA . GLY A 1 96 ? -13.969 0.719 1.065 1.00 94.88 96 GLY A CA 1
ATOM 742 C C . GLY A 1 96 ? -14.024 0.092 2.462 1.00 94.88 96 GLY A C 1
ATOM 743 O O . GLY A 1 96 ? -14.813 0.524 3.301 1.00 94.88 96 GLY A O 1
ATOM 744 N N . ALA A 1 97 ? -13.145 -0.872 2.748 1.00 95.50 97 ALA A N 1
ATOM 745 C CA . ALA A 1 97 ? -13.051 -1.491 4.066 1.00 95.50 97 ALA A CA 1
ATOM 746 C C . ALA A 1 97 ? -12.566 -0.512 5.147 1.00 95.50 97 ALA A C 1
ATOM 748 O O . ALA A 1 97 ? -13.071 -0.557 6.266 1.00 95.50 97 ALA A O 1
ATOM 749 N N . ALA A 1 98 ? -11.641 0.396 4.822 1.00 95.06 98 ALA A N 1
ATOM 750 C CA . ALA A 1 98 ? -11.178 1.451 5.723 1.00 95.06 98 ALA A CA 1
ATOM 751 C C . ALA A 1 98 ? -12.322 2.406 6.105 1.00 95.06 98 ALA A C 1
ATOM 753 O O . ALA A 1 98 ? -12.514 2.694 7.287 1.00 95.06 98 ALA A O 1
ATOM 754 N N . TRP A 1 99 ? -13.144 2.815 5.132 1.00 94.31 99 TRP A N 1
ATOM 755 C CA . TRP A 1 99 ? -14.362 3.588 5.395 1.00 94.31 99 TRP A CA 1
ATOM 756 C C . TRP A 1 99 ? -15.331 2.830 6.301 1.00 94.31 99 TRP A C 1
ATOM 758 O O . TRP A 1 99 ? -15.769 3.370 7.315 1.00 94.31 99 TRP A O 1
ATOM 768 N N . MET A 1 100 ? -15.641 1.570 5.978 1.00 93.38 100 MET A N 1
ATOM 769 C CA . MET A 1 100 ? -16.518 0.740 6.812 1.00 93.38 100 MET A CA 1
ATOM 770 C C . MET A 1 100 ? -15.971 0.617 8.239 1.00 93.38 100 MET A C 1
ATOM 772 O O . MET A 1 100 ? -16.715 0.812 9.196 1.00 93.38 100 MET A O 1
ATOM 776 N N . TRP A 1 101 ? -14.667 0.381 8.393 1.00 92.38 101 TRP A N 1
ATOM 777 C CA . TRP A 1 101 ? -14.009 0.294 9.694 1.00 92.38 101 TRP A CA 1
ATOM 778 C C . TRP A 1 101 ? -14.252 1.541 10.552 1.00 92.38 101 TRP A C 1
ATOM 780 O O . TRP A 1 101 ? -14.638 1.412 11.713 1.00 92.38 101 TRP A O 1
ATOM 790 N N . GLN A 1 102 ? -14.118 2.741 9.977 1.00 91.38 102 GLN A N 1
ATOM 791 C CA . GLN A 1 102 ? -14.404 3.988 10.695 1.00 91.38 102 GLN A CA 1
ATOM 792 C C . GLN A 1 102 ? -15.884 4.183 11.014 1.00 91.38 102 GLN A C 1
ATOM 794 O O . GLN A 1 102 ? -16.213 4.604 12.122 1.00 91.38 102 GLN A O 1
ATOM 799 N N . GLN A 1 103 ? -16.785 3.841 10.087 1.00 90.81 103 GLN A N 1
ATOM 800 C CA . GLN A 1 103 ? -18.232 3.928 10.328 1.00 90.81 103 GLN A CA 1
ATOM 801 C C . GLN A 1 103 ? -18.682 3.040 11.497 1.00 90.81 103 GLN A C 1
ATOM 803 O O . GLN A 1 103 ? -19.626 3.375 12.209 1.00 90.81 103 GLN A O 1
ATOM 808 N N . PHE A 1 104 ? -17.974 1.936 11.735 1.00 88.50 104 PHE A N 1
ATOM 809 C CA . PHE A 1 104 ? -18.203 1.035 12.861 1.00 88.50 104 PHE A CA 1
ATOM 810 C C . PHE A 1 104 ? -17.373 1.381 14.116 1.00 88.50 104 PHE A C 1
ATOM 812 O O . PHE A 1 104 ? -17.309 0.587 15.053 1.00 88.50 104 PHE A O 1
ATOM 819 N N . GLY A 1 105 ? -16.779 2.578 14.170 1.00 87.31 105 GLY A N 1
ATOM 820 C CA . GLY A 1 105 ? -16.083 3.115 15.344 1.00 87.31 105 GLY A CA 1
ATOM 821 C C . GLY A 1 105 ? -14.604 2.736 15.455 1.00 87.31 105 GLY A C 1
ATOM 822 O O . GLY A 1 105 ? -13.955 3.100 16.435 1.00 87.31 105 GLY A O 1
ATOM 823 N N . GLY A 1 106 ? -14.054 2.023 14.471 1.00 88.38 106 GLY A N 1
ATOM 824 C CA . GLY A 1 106 ? -12.624 1.759 14.367 1.00 88.38 106 GLY A CA 1
ATOM 825 C C . GLY A 1 106 ? -11.825 3.000 13.950 1.00 88.38 106 GLY A C 1
ATOM 826 O O . GLY A 1 106 ? -12.371 3.982 13.452 1.00 88.38 106 GLY A O 1
ATOM 827 N N . LYS A 1 107 ? -10.499 2.968 14.133 1.00 92.06 107 LYS A N 1
ATOM 828 C CA . LYS A 1 107 ? -9.602 4.056 13.710 1.00 92.06 107 LYS A CA 1
ATOM 829 C C . LYS A 1 107 ? -8.685 3.612 12.574 1.00 92.06 107 LYS A C 1
ATOM 831 O O . LYS A 1 107 ? -8.015 2.584 12.682 1.00 92.06 107 LYS A O 1
ATOM 836 N N . VAL A 1 108 ? -8.629 4.413 11.512 1.00 93.75 108 VAL A N 1
ATOM 837 C CA . VAL A 1 108 ? -7.646 4.295 10.427 1.00 93.75 108 VAL A CA 1
ATOM 838 C C . VAL A 1 108 ? -6.582 5.360 10.649 1.00 93.75 108 VAL A C 1
ATOM 840 O O . VAL A 1 108 ? -6.893 6.530 10.849 1.00 93.75 108 VAL A O 1
ATOM 843 N N . GLY A 1 109 ? -5.324 4.938 10.693 1.00 93.25 109 GLY A N 1
ATOM 844 C CA . GLY A 1 109 ? -4.194 5.804 11.013 1.00 93.25 109 GLY A CA 1
ATOM 845 C C . GLY A 1 109 ? -3.429 6.272 9.787 1.00 93.25 109 GLY A C 1
ATOM 846 O O . GLY A 1 109 ? -2.961 7.404 9.766 1.00 93.25 109 GLY A O 1
ATOM 847 N N . ALA A 1 110 ? -3.327 5.407 8.780 1.00 94.44 110 ALA A N 1
ATOM 848 C CA . ALA A 1 110 ? -2.745 5.722 7.486 1.00 94.44 110 ALA A CA 1
ATOM 849 C C . ALA A 1 110 ? -3.223 4.723 6.423 1.00 94.44 110 ALA A C 1
ATOM 851 O O . ALA A 1 110 ? -3.549 3.571 6.729 1.00 94.44 110 ALA A O 1
ATOM 852 N N . PHE A 1 111 ? -3.221 5.159 5.168 1.00 95.56 111 PHE A N 1
ATOM 853 C CA . PHE A 1 111 ? -3.548 4.340 4.009 1.00 95.56 111 PHE A CA 1
ATOM 854 C C . PHE A 1 111 ? -2.463 4.468 2.940 1.00 95.56 111 PHE A C 1
ATOM 856 O O . PHE A 1 111 ? -2.110 5.567 2.527 1.00 95.56 111 PHE A O 1
ATOM 863 N N . PHE A 1 112 ? -1.951 3.348 2.452 1.00 95.31 112 PHE A N 1
ATOM 864 C CA . PHE A 1 112 ? -0.919 3.280 1.428 1.00 95.31 112 PHE A CA 1
ATOM 865 C C . PHE A 1 112 ? -1.478 2.549 0.212 1.00 95.31 112 PHE A C 1
ATOM 867 O O . PHE A 1 112 ? -1.870 1.381 0.289 1.00 95.31 112 PHE A O 1
ATOM 874 N N . ALA A 1 113 ? -1.511 3.242 -0.922 1.00 94.81 113 ALA A N 1
ATOM 875 C CA . ALA A 1 113 ? -1.932 2.693 -2.201 1.00 94.81 113 ALA A CA 1
ATOM 876 C C . ALA A 1 113 ? -0.722 2.496 -3.107 1.00 94.81 113 ALA A C 1
ATOM 878 O O . ALA A 1 113 ? -0.204 3.454 -3.689 1.00 94.81 113 ALA A O 1
ATOM 879 N N . LEU A 1 114 ? -0.294 1.243 -3.228 1.00 95.56 114 LEU A N 1
ATOM 880 C CA . LEU A 1 114 ? 0.725 0.818 -4.170 1.00 95.56 114 LEU A CA 1
ATOM 881 C C . LEU A 1 114 ? 0.030 0.505 -5.490 1.00 95.56 114 LEU A C 1
ATOM 883 O O . LEU A 1 114 ? -0.734 -0.448 -5.615 1.00 95.56 114 LEU A O 1
ATOM 887 N N . ASP A 1 115 ? 0.274 1.353 -6.474 1.00 89.12 115 ASP A N 1
ATOM 888 C CA . ASP A 1 115 ? -0.158 1.168 -7.853 1.00 89.12 115 ASP A CA 1
ATOM 889 C C . ASP A 1 115 ? -1.660 0.916 -8.053 1.00 89.12 115 ASP A C 1
ATOM 891 O O . ASP A 1 115 ? -2.098 0.237 -8.981 1.00 89.12 115 ASP A O 1
ATOM 895 N N . GLY A 1 116 ? -2.474 1.490 -7.166 1.00 76.50 116 GLY A N 1
ATOM 896 C CA . GLY A 1 116 ? -3.926 1.543 -7.301 1.00 76.50 116 GLY A CA 1
ATOM 897 C C . GLY A 1 116 ? -4.331 2.578 -8.348 1.00 76.50 116 GLY A C 1
ATOM 898 O O . GLY A 1 116 ? -4.768 3.678 -7.992 1.00 76.50 116 GLY A O 1
ATOM 899 N N . TRP A 1 117 ? -4.158 2.255 -9.632 1.00 70.19 117 TRP A N 1
ATOM 900 C CA . TRP A 1 117 ? -4.614 3.123 -10.716 1.00 70.19 117 TRP A CA 1
ATOM 901 C C . TRP A 1 117 ? -6.134 3.299 -10.641 1.00 70.19 117 TRP A C 1
ATOM 903 O O . TRP A 1 117 ? -6.878 2.330 -10.502 1.00 70.19 117 TRP A O 1
ATOM 913 N N . GLY A 1 118 ? -6.602 4.547 -10.684 1.00 68.12 118 GLY A N 1
ATOM 914 C CA . GLY A 1 118 ? -8.032 4.844 -10.606 1.00 68.12 118 GLY A CA 1
ATOM 915 C C . GLY A 1 118 ? -8.647 4.730 -9.205 1.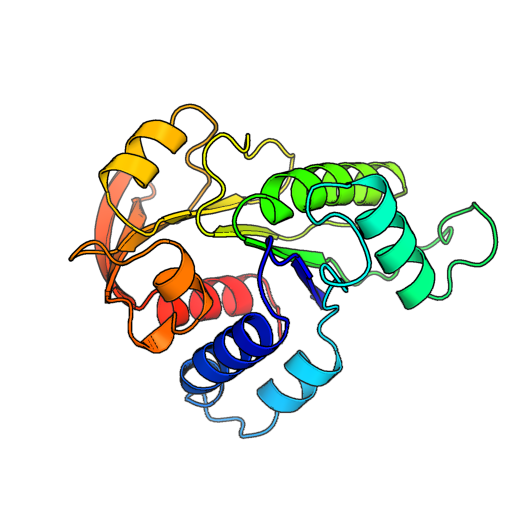00 68.12 118 GLY A C 1
ATOM 916 O O . GLY A 1 118 ? -9.847 4.953 -9.072 1.00 68.12 118 GLY A O 1
ATOM 917 N N . VAL A 1 119 ? -7.868 4.414 -8.159 1.00 74.69 119 VAL A N 1
ATOM 918 C CA . VAL A 1 119 ? -8.374 4.342 -6.778 1.00 74.69 119 VAL A CA 1
ATOM 919 C C . VAL A 1 119 ? -8.412 5.750 -6.168 1.00 74.69 119 VAL A C 1
ATOM 921 O O . VAL A 1 119 ? -7.343 6.354 -5.985 1.00 74.69 119 VAL A O 1
ATOM 924 N N . PRO A 1 120 ? -9.604 6.289 -5.840 1.00 76.25 120 PRO A N 1
ATOM 925 C CA . PRO A 1 120 ? -9.708 7.559 -5.138 1.00 76.25 120 PRO A CA 1
ATOM 926 C C . PRO A 1 120 ? -9.202 7.391 -3.705 1.00 76.25 120 PRO A C 1
ATOM 928 O O . PRO A 1 120 ? -9.711 6.566 -2.948 1.00 76.25 120 PRO A O 1
ATOM 931 N N . LEU A 1 121 ? -8.207 8.189 -3.320 1.00 76.94 121 LEU A N 1
ATOM 932 C CA . LEU A 1 121 ? -7.665 8.193 -1.957 1.00 76.94 121 LEU A CA 1
ATOM 933 C C . LEU A 1 121 ? -8.438 9.188 -1.087 1.00 76.94 121 LEU A C 1
ATOM 935 O O . LEU A 1 121 ? -7.878 10.155 -0.579 1.00 76.94 121 LEU A O 1
ATOM 939 N N . GLY A 1 122 ? -9.752 8.977 -0.985 1.00 71.81 122 GLY A N 1
ATOM 940 C CA . GLY A 1 122 ? -10.645 9.776 -0.148 1.00 71.81 122 GLY A CA 1
ATOM 941 C C . GLY A 1 122 ? -10.795 9.176 1.249 1.00 71.81 122 GLY A C 1
ATOM 942 O O . GLY A 1 122 ? -10.993 7.971 1.376 1.00 71.81 122 GLY A O 1
ATOM 943 N N . GLY A 1 123 ? -10.733 10.017 2.281 1.00 80.19 123 GLY A N 1
ATOM 944 C CA . GLY A 1 123 ? -10.854 9.648 3.694 1.00 80.19 123 GLY A CA 1
ATOM 945 C C . GLY A 1 123 ? -10.535 10.843 4.594 1.00 80.19 123 GLY A C 1
ATOM 946 O O . GLY A 1 123 ? -9.995 11.843 4.123 1.00 80.19 123 GLY A O 1
ATOM 947 N N . ASP A 1 124 ? -10.853 10.748 5.881 1.00 86.69 124 ASP A N 1
ATOM 948 C CA . ASP A 1 124 ? -10.413 11.693 6.923 1.00 86.69 124 ASP A CA 1
ATOM 949 C C . ASP A 1 124 ? -9.098 11.241 7.600 1.00 86.69 124 ASP A C 1
ATOM 951 O O . ASP A 1 124 ? -8.725 11.722 8.670 1.00 86.69 124 ASP A O 1
ATOM 955 N N . PHE A 1 125 ? -8.377 10.322 6.952 1.00 90.06 125 PHE A N 1
ATOM 956 C CA . PHE A 1 125 ? -7.093 9.776 7.377 1.00 90.06 125 PHE A CA 1
ATOM 957 C C . PHE A 1 125 ? -5.986 10.089 6.357 1.00 90.06 125 PHE A C 1
ATOM 959 O O . PHE A 1 125 ? -6.263 10.258 5.166 1.00 90.06 125 PHE A O 1
ATOM 966 N N . PRO A 1 126 ? -4.712 10.134 6.789 1.00 92.69 126 PRO A N 1
ATOM 967 C CA . PRO A 1 126 ? -3.581 10.281 5.881 1.00 92.69 126 PRO A CA 1
ATOM 968 C C . PRO A 1 126 ? -3.532 9.163 4.837 1.00 92.69 126 PRO A C 1
ATOM 970 O O . PRO A 1 126 ? -3.612 7.980 5.173 1.00 92.69 126 PRO A O 1
ATOM 973 N N . ALA A 1 127 ? -3.362 9.537 3.570 1.00 92.69 127 ALA A N 1
ATOM 974 C CA . ALA A 1 127 ? -3.215 8.602 2.464 1.00 92.69 127 ALA A CA 1
ATOM 975 C C . ALA A 1 127 ? -1.947 8.904 1.661 1.00 92.69 127 ALA A C 1
ATOM 977 O O . ALA A 1 127 ? -1.602 10.066 1.452 1.00 92.69 127 ALA A O 1
ATOM 978 N N . HIS A 1 128 ? -1.270 7.859 1.197 1.00 93.56 128 HIS A N 1
ATOM 979 C CA . HIS A 1 128 ? 0.015 7.928 0.511 1.00 93.56 128 HIS A CA 1
ATOM 980 C C . HIS A 1 128 ? -0.014 7.069 -0.746 1.00 93.56 128 HIS A C 1
ATOM 982 O O . HIS A 1 128 ? -0.492 5.930 -0.727 1.00 93.56 128 HIS A O 1
ATOM 988 N N . ARG A 1 129 ? 0.519 7.607 -1.843 1.00 92.88 129 ARG A N 1
ATOM 989 C CA . ARG A 1 129 ? 0.568 6.922 -3.136 1.00 92.88 129 ARG A CA 1
ATOM 990 C C . ARG A 1 129 ? 1.988 6.477 -3.454 1.00 92.88 129 ARG A C 1
ATOM 992 O O . ARG A 1 129 ? 2.936 7.240 -3.292 1.00 92.88 129 ARG A O 1
ATOM 999 N N . ILE A 1 130 ? 2.116 5.250 -3.934 1.00 95.25 130 ILE A N 1
ATOM 1000 C CA . ILE A 1 130 ? 3.378 4.653 -4.369 1.00 95.25 130 ILE A CA 1
ATOM 1001 C C . ILE A 1 130 ? 3.126 4.091 -5.764 1.00 95.25 130 ILE A C 1
ATOM 1003 O O . ILE A 1 130 ? 2.217 3.286 -5.941 1.00 95.25 130 ILE A O 1
ATOM 1007 N N . SER A 1 131 ? 3.874 4.534 -6.767 1.00 95.06 131 SER A N 1
ATOM 1008 C CA . SER A 1 131 ? 3.602 4.208 -8.174 1.00 95.06 131 SER A CA 1
ATOM 1009 C C . SER A 1 131 ? 4.803 3.555 -8.847 1.00 95.06 131 SER A C 1
ATOM 1011 O O . SER A 1 131 ? 5.947 3.895 -8.539 1.00 95.06 131 SER A O 1
ATOM 1013 N N . HIS A 1 132 ? 4.553 2.632 -9.781 1.00 95.50 132 HIS A N 1
ATOM 1014 C CA . HIS A 1 132 ? 5.619 1.924 -10.508 1.00 95.50 132 HIS A CA 1
ATOM 1015 C C . HIS A 1 132 ? 6.319 2.783 -11.569 1.00 95.50 132 HIS A C 1
ATOM 1017 O O . HIS A 1 132 ? 7.313 2.354 -12.153 1.00 95.50 132 HIS A O 1
ATOM 1023 N N . ASP A 1 133 ? 5.794 3.979 -11.829 1.00 93.06 133 ASP A N 1
ATOM 1024 C CA . ASP A 1 133 ? 6.340 4.955 -12.758 1.00 93.06 133 ASP A CA 1
ATOM 1025 C C . ASP A 1 133 ? 5.755 6.360 -12.491 1.00 93.06 133 ASP A C 1
ATOM 1027 O O . ASP A 1 133 ? 4.766 6.531 -11.765 1.00 93.06 133 ASP A O 1
ATOM 1031 N N . ARG A 1 134 ? 6.359 7.381 -13.109 1.00 91.25 134 ARG A N 1
ATOM 1032 C CA . ARG A 1 134 ? 5.960 8.792 -12.973 1.00 91.25 134 ARG A CA 1
ATOM 1033 C C . ARG A 1 134 ? 4.636 9.149 -13.668 1.00 91.25 134 ARG A C 1
ATOM 1035 O O . ARG A 1 134 ? 3.906 10.011 -13.184 1.00 91.25 134 ARG A O 1
ATOM 1042 N N . PHE A 1 135 ? 4.320 8.552 -14.813 1.00 87.69 135 PHE A N 1
ATOM 1043 C CA . PHE A 1 135 ? 3.077 8.800 -15.549 1.00 87.69 135 PHE A CA 1
ATOM 1044 C C . PHE A 1 135 ? 1.851 8.297 -14.776 1.00 87.69 135 PHE A C 1
ATOM 1046 O O . PHE A 1 135 ? 0.886 9.047 -14.590 1.00 87.69 135 PHE A O 1
ATOM 1053 N N . THR A 1 136 ? 1.901 7.068 -14.263 1.00 85.31 136 THR A N 1
ATOM 1054 C CA . THR A 1 136 ? 0.854 6.499 -13.404 1.00 85.31 136 THR A CA 1
ATOM 1055 C C . THR A 1 136 ? 0.675 7.345 -12.148 1.00 85.31 136 THR A C 1
ATOM 1057 O O . THR A 1 136 ? -0.456 7.624 -11.742 1.00 85.31 136 THR A O 1
ATOM 1060 N N . HIS A 1 137 ? 1.777 7.836 -11.575 1.00 85.06 137 HIS A N 1
ATOM 1061 C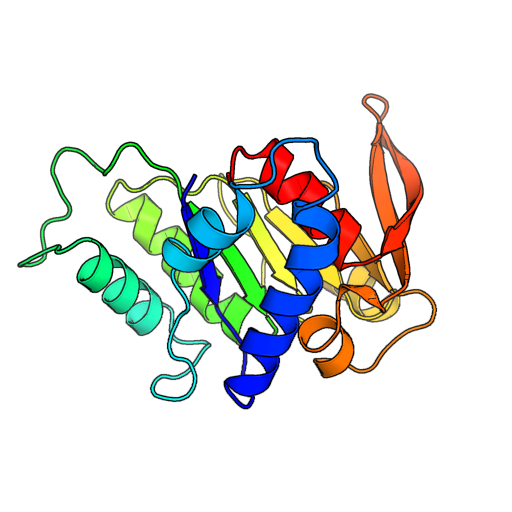 CA . HIS A 1 137 ? 1.739 8.726 -10.422 1.00 85.06 137 HIS A CA 1
ATOM 1062 C C . HIS A 1 137 ? 0.959 10.020 -10.698 1.00 85.06 137 HIS A C 1
ATOM 1064 O O . HIS A 1 137 ? -0.004 10.335 -9.998 1.00 85.06 137 HIS A O 1
ATOM 1070 N N . LEU A 1 138 ? 1.338 10.751 -11.751 1.00 83.19 138 LEU A N 1
ATOM 1071 C CA . LEU A 1 138 ? 0.732 12.042 -12.092 1.00 83.19 138 LEU A CA 1
ATOM 1072 C C . LEU A 1 138 ? -0.725 11.911 -12.533 1.00 83.19 138 LEU A C 1
ATOM 1074 O O . LEU A 1 138 ? -1.568 12.707 -12.125 1.00 83.19 138 LEU A O 1
ATOM 1078 N N . SER A 1 139 ? -1.039 10.899 -13.342 1.00 80.00 139 SER A N 1
ATOM 1079 C CA . SER A 1 139 ? -2.413 10.659 -13.795 1.00 80.00 139 SER A CA 1
ATOM 1080 C C . SER A 1 139 ? -3.343 10.274 -12.640 1.00 80.00 139 SER A C 1
ATOM 1082 O O . SER A 1 139 ? -4.510 10.663 -12.632 1.00 80.00 139 SER A O 1
ATOM 1084 N N . SER A 1 140 ? -2.821 9.583 -11.623 1.00 78.75 140 SER A N 1
ATOM 1085 C CA . SER A 1 140 ? -3.583 9.197 -10.431 1.00 78.75 140 SER A CA 1
ATOM 1086 C C . SER A 1 140 ? -3.685 10.307 -9.379 1.00 78.75 140 SER A C 1
ATOM 1088 O O . SER A 1 140 ? -4.587 10.261 -8.544 1.00 78.75 140 SER A O 1
ATOM 1090 N N . ALA A 1 141 ? -2.812 11.320 -9.407 1.00 72.88 141 ALA A N 1
ATOM 1091 C CA . ALA A 1 141 ? -2.841 12.441 -8.461 1.00 72.88 141 ALA A CA 1
ATOM 1092 C C . ALA A 1 141 ? -4.140 13.266 -8.543 1.00 72.88 141 ALA A C 1
ATOM 1094 O O . ALA A 1 141 ? -4.572 13.844 -7.545 1.00 72.88 141 ALA A O 1
ATOM 1095 N N . LEU A 1 142 ? -4.810 13.259 -9.702 1.00 63.56 142 LEU A N 1
ATOM 1096 C CA . LEU A 1 142 ? -6.133 13.868 -9.893 1.00 63.56 142 LEU A CA 1
ATOM 1097 C C . LEU A 1 142 ? -7.221 13.230 -9.014 1.00 63.56 142 LEU A C 1
ATOM 1099 O O . LEU A 1 142 ? -8.233 13.862 -8.731 1.00 63.56 142 LEU A O 1
ATOM 1103 N N . LEU A 1 143 ? -7.000 11.999 -8.552 1.00 62.50 143 LEU A N 1
ATOM 1104 C CA . LEU A 1 143 ? -7.892 11.256 -7.657 1.00 62.50 143 LEU A CA 1
ATOM 1105 C C . LEU A 1 143 ? -7.425 11.331 -6.192 1.00 62.50 143 LEU A C 1
ATOM 1107 O O . LEU A 1 143 ? -7.737 10.459 -5.378 1.00 62.50 143 LEU A O 1
ATOM 1111 N N . GLY A 1 144 ? -6.643 12.367 -5.878 1.00 61.62 144 GLY A N 1
ATOM 1112 C CA . GLY A 1 144 ? -5.969 12.577 -4.605 1.00 61.62 144 GLY A CA 1
ATOM 1113 C C . GLY A 1 144 ? -4.486 12.227 -4.706 1.00 61.62 144 GLY A C 1
ATOM 1114 O O . GLY A 1 144 ? -4.121 11.071 -4.946 1.00 61.62 144 GLY A O 1
ATOM 1115 N N . SER A 1 145 ? -3.625 13.227 -4.499 1.00 59.38 145 SER A N 1
ATOM 1116 C CA . SER A 1 145 ? -2.175 13.032 -4.369 1.00 59.38 145 SER A CA 1
ATOM 1117 C C . SER A 1 145 ? -1.807 12.364 -3.043 1.00 59.38 145 SER A C 1
ATOM 1119 O O . SER A 1 145 ? -0.821 11.637 -2.980 1.00 59.38 145 SER A O 1
ATOM 1121 N N . GLY A 1 146 ? -2.621 12.580 -2.004 1.00 72.81 146 GLY A N 1
ATOM 1122 C CA . GLY A 1 146 ? -2.273 12.212 -0.636 1.00 72.81 146 GLY A CA 1
ATOM 1123 C C . GLY A 1 146 ? -1.215 13.146 -0.036 1.00 72.81 146 GLY A C 1
ATOM 1124 O O . GLY A 1 146 ? -1.027 14.266 -0.523 1.00 72.81 146 GLY A O 1
ATOM 1125 N N . GLY A 1 147 ? -0.567 12.683 1.036 1.00 82.62 147 GLY A N 1
ATOM 1126 C CA . GLY A 1 147 ? 0.596 13.317 1.661 1.00 82.62 147 GLY A CA 1
ATOM 1127 C C . GLY A 1 147 ? 1.897 12.993 0.921 1.00 82.62 147 GLY A C 1
ATOM 1128 O O . GLY A 1 147 ? 1.956 13.048 -0.304 1.00 82.62 147 GLY A O 1
ATOM 1129 N N . GLU A 1 148 ? 2.946 12.642 1.666 1.00 92.19 148 GLU A N 1
ATOM 1130 C CA . GLU A 1 148 ? 4.207 12.149 1.091 1.00 92.19 148 GLU A CA 1
ATOM 1131 C C . GLU A 1 148 ? 3.966 10.964 0.145 1.00 92.19 148 GLU A C 1
ATOM 1133 O O . GLU A 1 148 ? 3.084 10.133 0.382 1.00 92.19 148 GLU A O 1
ATOM 1138 N N . SER A 1 149 ? 4.724 10.877 -0.944 1.00 94.31 149 SER A N 1
ATOM 1139 C CA . SER A 1 149 ? 4.457 9.895 -1.994 1.00 94.31 149 SER A CA 1
ATOM 1140 C C . SER A 1 149 ? 5.724 9.417 -2.704 1.00 94.31 149 SER A C 1
ATOM 1142 O O . SER A 1 149 ? 6.806 9.967 -2.503 1.00 94.31 149 SER A O 1
ATOM 1144 N N . PHE A 1 150 ? 5.605 8.361 -3.509 1.00 96.12 150 PHE A N 1
ATOM 1145 C CA . PHE A 1 150 ? 6.723 7.774 -4.244 1.00 96.12 150 PHE A CA 1
ATOM 1146 C C . PHE A 1 150 ? 6.340 7.431 -5.683 1.00 96.12 150 PHE A C 1
ATOM 1148 O O . PHE A 1 150 ? 5.241 6.931 -5.946 1.00 96.12 150 PHE A O 1
ATOM 1155 N N . TRP A 1 151 ? 7.279 7.610 -6.609 1.00 96.19 151 TRP A N 1
ATOM 1156 C CA . TRP A 1 151 ? 7.239 6.953 -7.915 1.00 96.19 151 TRP A CA 1
ATOM 1157 C C . TRP A 1 151 ? 8.591 6.338 -8.258 1.00 96.19 151 TRP A C 1
ATOM 1159 O O . TRP A 1 151 ? 9.639 6.900 -7.927 1.00 96.19 151 TRP A O 1
ATOM 1169 N N . ALA A 1 152 ? 8.564 5.195 -8.942 1.00 97.62 152 ALA A N 1
ATOM 1170 C CA . ALA A 1 152 ? 9.780 4.552 -9.410 1.00 97.62 152 ALA A CA 1
ATOM 1171 C C . ALA A 1 152 ? 10.404 5.311 -10.588 1.00 97.62 152 ALA A C 1
ATOM 1173 O O . ALA A 1 152 ? 9.708 5.836 -11.465 1.00 97.62 152 ALA A O 1
ATOM 1174 N N . ASP A 1 153 ? 11.730 5.351 -10.582 1.00 96.69 153 ASP A N 1
ATOM 1175 C CA . ASP A 1 153 ? 12.558 5.871 -11.661 1.00 96.69 153 ASP A CA 1
ATOM 1176 C C . ASP A 1 153 ? 13.912 5.126 -11.623 1.00 96.69 153 ASP A C 1
ATOM 1178 O O . ASP A 1 153 ? 14.640 5.241 -10.627 1.00 96.69 153 ASP A O 1
ATOM 1182 N N . PRO A 1 154 ? 14.240 4.303 -12.639 1.00 97.25 154 PRO A N 1
ATOM 1183 C CA . PRO A 1 154 ? 13.452 4.044 -13.849 1.00 97.25 154 PRO A CA 1
ATOM 1184 C C . PRO A 1 154 ? 12.111 3.327 -13.564 1.00 97.25 154 PRO A C 1
ATOM 1186 O O . PRO A 1 154 ? 11.976 2.676 -12.526 1.00 97.25 154 PRO A O 1
ATOM 1189 N N . PRO A 1 155 ? 11.120 3.415 -14.478 1.00 96.88 155 PRO A N 1
ATOM 1190 C CA . PRO A 1 155 ? 9.878 2.647 -14.388 1.00 96.88 155 PRO A CA 1
ATOM 1191 C C . PRO A 1 155 ? 10.129 1.139 -14.259 1.00 96.88 155 PRO A C 1
ATOM 1193 O O . PRO A 1 155 ? 11.013 0.596 -14.925 1.00 96.88 155 PRO A O 1
ATOM 1196 N N . VAL A 1 156 ? 9.319 0.453 -13.452 1.00 97.31 156 VAL A N 1
ATOM 1197 C CA . VAL A 1 156 ? 9.376 -1.011 -13.259 1.00 97.31 156 VAL A CA 1
ATOM 1198 C C . VAL A 1 156 ? 8.060 -1.662 -13.670 1.00 97.31 156 VAL A C 1
ATOM 1200 O O . VAL A 1 156 ? 7.059 -0.975 -13.812 1.00 97.31 156 VAL A O 1
ATOM 1203 N N . ALA A 1 157 ? 8.003 -2.981 -13.860 1.00 96.50 157 ALA A N 1
ATOM 1204 C CA . ALA A 1 157 ? 6.710 -3.616 -14.113 1.00 96.50 157 ALA A CA 1
ATOM 1205 C C . ALA A 1 157 ? 5.780 -3.470 -12.890 1.00 96.50 157 ALA A C 1
ATOM 1207 O O . ALA A 1 157 ? 6.239 -3.523 -11.749 1.00 96.50 157 ALA A O 1
ATOM 1208 N N . HIS A 1 158 ? 4.467 -3.374 -13.127 1.00 92.69 158 HIS A N 1
ATOM 1209 C CA . HIS A 1 158 ? 3.421 -3.299 -12.092 1.00 92.69 158 HIS A CA 1
ATOM 1210 C C . HIS A 1 158 ? 3.674 -4.249 -10.907 1.00 92.69 158 HIS A C 1
ATOM 1212 O O . HIS A 1 158 ? 3.702 -3.839 -9.749 1.00 92.69 158 HIS A O 1
ATOM 1218 N N . LEU A 1 159 ? 3.913 -5.531 -11.208 1.00 96.06 159 LEU A N 1
ATOM 1219 C CA . LEU A 1 159 ? 4.144 -6.563 -10.198 1.00 96.06 159 LEU A CA 1
ATOM 1220 C C . LEU A 1 159 ? 5.519 -6.477 -9.533 1.00 96.06 159 LEU A C 1
ATOM 1222 O O . LEU A 1 159 ? 5.651 -6.964 -8.415 1.00 96.06 159 LEU A O 1
ATOM 1226 N N . ASP A 1 160 ? 6.527 -5.875 -10.165 1.00 97.19 160 ASP A N 1
ATOM 1227 C CA . ASP A 1 160 ? 7.869 -5.766 -9.580 1.00 97.19 160 ASP A CA 1
ATOM 1228 C C . ASP A 1 160 ? 7.884 -4.798 -8.392 1.00 97.19 160 ASP A C 1
ATOM 1230 O O . ASP A 1 160 ? 8.589 -5.051 -7.411 1.00 97.19 160 ASP A O 1
ATOM 1234 N N . LEU A 1 161 ? 7.040 -3.756 -8.425 1.00 97.44 161 LEU A N 1
ATOM 1235 C CA . LEU A 1 161 ? 6.827 -2.863 -7.282 1.00 97.44 161 LEU A CA 1
ATOM 1236 C C . LEU A 1 161 ? 6.357 -3.622 -6.038 1.00 97.44 161 LEU A C 1
ATOM 1238 O O . LEU A 1 161 ? 6.830 -3.344 -4.938 1.00 97.44 161 LEU A O 1
ATOM 1242 N N . TRP A 1 162 ? 5.462 -4.596 -6.208 1.00 97.31 162 TRP A N 1
ATOM 1243 C CA . TRP A 1 162 ? 4.982 -5.422 -5.101 1.00 97.31 162 TRP A CA 1
ATOM 1244 C C . TRP A 1 162 ? 5.941 -6.567 -4.771 1.00 97.31 162 TRP A C 1
ATOM 1246 O O . TRP A 1 162 ? 6.285 -6.787 -3.621 1.00 97.31 162 TRP A O 1
ATOM 1256 N N . LYS A 1 163 ? 6.436 -7.296 -5.770 1.00 97.00 163 LYS A N 1
ATOM 1257 C CA . LYS A 1 163 ? 7.295 -8.467 -5.567 1.00 97.00 163 LYS A CA 1
ATOM 1258 C C . LYS A 1 163 ? 8.644 -8.109 -4.944 1.00 97.00 163 LYS A C 1
ATOM 1260 O O . LYS A 1 163 ? 9.227 -8.922 -4.230 1.00 97.00 163 LYS A O 1
ATOM 1265 N N . SER A 1 164 ? 9.222 -6.958 -5.277 1.00 96.94 164 SER A N 1
ATOM 1266 C CA . SER A 1 164 ? 10.594 -6.619 -4.881 1.00 96.94 164 SER A CA 1
ATOM 1267 C C . SER A 1 164 ? 10.758 -5.129 -4.569 1.00 96.94 164 SER A C 1
ATOM 1269 O O . SER A 1 164 ? 11.630 -4.478 -5.146 1.00 96.94 164 SER A O 1
ATOM 1271 N N . PRO A 1 165 ? 9.991 -4.577 -3.607 1.00 97.06 165 PRO A N 1
ATOM 1272 C CA . PRO A 1 165 ? 9.985 -3.141 -3.305 1.00 97.06 165 PRO A CA 1
ATOM 1273 C C . PRO A 1 165 ? 11.361 -2.610 -2.869 1.00 97.06 165 PRO A C 1
ATOM 1275 O O . PRO A 1 165 ? 11.664 -1.433 -3.051 1.00 97.06 165 PRO A O 1
ATOM 1278 N N . HIS A 1 166 ? 12.219 -3.476 -2.323 1.00 96.88 166 HIS A N 1
ATOM 1279 C CA . HIS A 1 166 ? 13.596 -3.170 -1.925 1.00 96.88 166 HIS A CA 1
ATOM 1280 C C . HIS A 1 166 ? 14.524 -2.870 -3.109 1.00 96.88 166 HIS A C 1
ATOM 1282 O O . HIS A 1 166 ? 15.513 -2.162 -2.947 1.00 96.88 166 HIS A O 1
ATOM 1288 N N . ARG A 1 167 ? 14.195 -3.366 -4.308 1.00 97.62 167 ARG A N 1
ATOM 1289 C CA . ARG A 1 167 ? 14.978 -3.166 -5.541 1.00 97.62 167 ARG A CA 1
ATOM 1290 C C . ARG A 1 167 ? 14.459 -2.023 -6.402 1.00 97.62 167 ARG A C 1
ATOM 1292 O O . ARG A 1 167 ? 15.139 -1.617 -7.339 1.00 97.62 167 ARG A O 1
ATOM 1299 N N . VAL A 1 168 ? 13.261 -1.521 -6.111 1.00 98.19 168 VAL A N 1
ATOM 1300 C CA . VAL A 1 168 ? 12.630 -0.457 -6.890 1.00 98.19 168 VAL A CA 1
ATOM 1301 C C . VAL A 1 168 ? 13.127 0.888 -6.391 1.00 98.19 168 VAL A C 1
ATOM 1303 O O . VAL A 1 168 ? 12.697 1.359 -5.339 1.00 98.19 168 VAL A O 1
ATOM 1306 N N . THR A 1 169 ? 14.044 1.494 -7.139 1.00 98.31 169 THR A N 1
ATOM 1307 C CA . THR A 1 169 ? 14.536 2.852 -6.892 1.00 98.31 169 THR A CA 1
ATOM 1308 C C . THR A 1 169 ? 13.575 3.893 -7.442 1.00 98.31 169 THR A C 1
ATOM 1310 O O . THR A 1 169 ? 12.820 3.641 -8.380 1.00 98.31 169 THR A O 1
ATOM 1313 N N . GLY A 1 170 ? 13.611 5.084 -6.865 1.00 97.94 170 GLY A N 1
ATOM 1314 C CA . GLY A 1 170 ? 12.820 6.199 -7.345 1.00 97.94 170 GLY A CA 1
ATOM 1315 C C . GLY A 1 170 ? 12.919 7.394 -6.423 1.00 97.94 170 GLY A C 1
ATOM 1316 O O . GLY A 1 170 ? 13.918 7.591 -5.725 1.00 97.94 170 GLY A O 1
ATOM 1317 N N . TRP A 1 171 ? 11.856 8.184 -6.413 1.00 97.38 171 TRP A N 1
ATOM 1318 C CA . TRP A 1 171 ? 11.834 9.476 -5.754 1.00 97.38 171 TRP A CA 1
ATOM 1319 C C . TRP A 1 171 ? 10.773 9.492 -4.664 1.00 97.38 171 TRP A C 1
ATOM 1321 O O . TRP A 1 171 ? 9.600 9.263 -4.937 1.00 97.38 171 TRP A O 1
ATOM 1331 N N . HIS A 1 172 ? 11.191 9.781 -3.433 1.00 96.06 172 HIS A N 1
ATOM 1332 C CA . HIS A 1 172 ? 10.293 10.227 -2.378 1.00 96.06 172 HIS A CA 1
ATOM 1333 C C . HIS A 1 172 ? 9.993 11.707 -2.595 1.00 96.06 172 HIS A C 1
ATOM 1335 O O . HIS A 1 172 ? 10.910 12.523 -2.677 1.00 96.06 172 HIS A O 1
ATOM 1341 N N . ILE A 1 173 ? 8.710 12.021 -2.659 1.00 94.31 173 ILE A N 1
ATOM 1342 C CA . ILE A 1 173 ? 8.148 13.332 -2.915 1.00 94.31 173 ILE A CA 1
ATOM 1343 C C . ILE A 1 173 ? 7.432 13.817 -1.674 1.00 94.31 173 ILE A C 1
ATOM 1345 O O . ILE A 1 173 ? 6.490 13.183 -1.193 1.00 94.31 173 ILE A O 1
ATOM 1349 N N . SER A 1 174 ? 7.863 14.966 -1.186 1.00 91.69 174 SER A N 1
ATOM 1350 C CA . SER A 1 174 ? 7.284 15.627 -0.026 1.00 91.69 174 SER A CA 1
ATOM 1351 C C . SER A 1 174 ? 7.087 17.109 -0.315 1.00 91.69 174 SER A C 1
ATOM 1353 O O . SER A 1 174 ? 7.611 17.649 -1.292 1.00 91.69 174 SER A O 1
ATOM 1355 N N . ARG A 1 175 ? 6.309 17.780 0.533 1.00 86.62 175 ARG A N 1
ATOM 1356 C CA . ARG A 1 175 ? 6.057 19.216 0.427 1.00 86.62 175 ARG A CA 1
ATOM 1357 C C . ARG A 1 175 ? 6.511 19.905 1.708 1.00 86.62 175 ARG A C 1
ATOM 1359 O O . ARG A 1 175 ? 6.164 19.452 2.796 1.00 86.62 175 ARG A O 1
ATOM 1366 N N . THR A 1 176 ? 7.285 20.979 1.584 1.00 81.62 176 THR A N 1
ATOM 1367 C CA . THR A 1 176 ? 7.707 21.781 2.740 1.00 81.62 1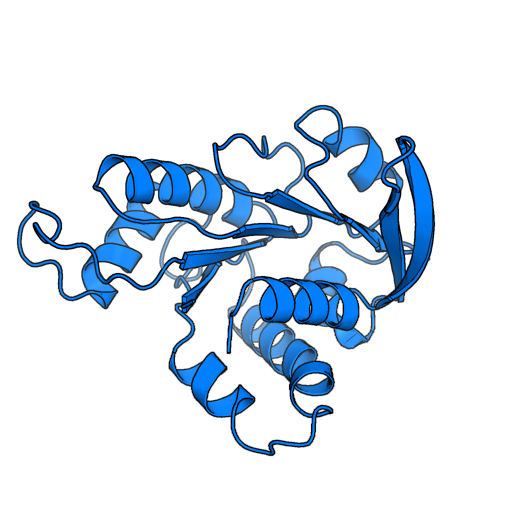76 THR A CA 1
ATOM 1368 C C . THR A 1 176 ? 6.530 22.559 3.331 1.00 81.62 176 THR A C 1
ATOM 1370 O O . THR A 1 176 ? 5.460 22.656 2.721 1.00 81.62 176 THR A O 1
ATOM 1373 N N . ALA A 1 177 ? 6.727 23.155 4.512 1.00 79.50 177 ALA A N 1
ATOM 1374 C CA . ALA A 1 177 ? 5.722 24.008 5.151 1.00 79.50 177 ALA A CA 1
ATOM 1375 C C . ALA A 1 177 ? 5.333 25.217 4.274 1.00 79.50 177 ALA A C 1
ATOM 1377 O O . ALA A 1 177 ? 4.197 25.681 4.317 1.00 79.50 177 ALA A O 1
ATOM 1378 N N . GLU A 1 178 ? 6.255 25.680 3.430 1.00 82.56 178 GLU A N 1
ATOM 1379 C CA . GLU A 1 178 ? 6.074 26.772 2.469 1.00 82.56 178 GLU A CA 1
ATOM 1380 C C . GLU A 1 178 ? 5.401 26.313 1.164 1.00 82.56 178 GLU A C 1
ATOM 1382 O O . GLU A 1 178 ? 5.221 27.106 0.241 1.00 82.56 178 GLU A O 1
ATOM 1387 N N . GLY A 1 179 ? 5.034 25.034 1.060 1.00 79.38 179 GLY A N 1
ATOM 1388 C CA . GLY A 1 179 ? 4.361 24.480 -0.109 1.00 79.38 179 GLY A CA 1
ATOM 1389 C C . GLY A 1 179 ? 5.295 24.051 -1.244 1.00 79.38 179 GLY A C 1
ATOM 1390 O O . GLY A 1 179 ? 4.802 23.679 -2.309 1.00 79.38 179 GLY A O 1
ATOM 1391 N N . VAL A 1 180 ? 6.617 24.072 -1.042 1.00 84.00 180 VAL A N 1
ATOM 1392 C CA . VAL A 1 180 ? 7.599 23.694 -2.069 1.00 84.00 180 VAL A CA 1
ATOM 1393 C C . VAL A 1 180 ? 7.707 22.175 -2.152 1.00 84.00 180 VAL A C 1
ATOM 1395 O O . VAL A 1 180 ? 7.915 21.508 -1.141 1.00 84.00 180 VAL A O 1
ATOM 1398 N N . GLU A 1 181 ? 7.567 21.615 -3.351 1.00 87.19 181 GLU A N 1
ATOM 1399 C CA . GLU A 1 181 ? 7.767 20.183 -3.581 1.00 87.19 181 GLU A CA 1
ATOM 1400 C C . GLU A 1 181 ? 9.264 19.847 -3.602 1.00 87.19 181 GLU A C 1
ATOM 1402 O O . GLU A 1 181 ? 10.055 20.517 -4.269 1.00 87.19 181 GLU A O 1
ATOM 1407 N N . THR A 1 182 ? 9.654 18.805 -2.871 1.00 90.50 182 THR A N 1
ATOM 1408 C CA . THR A 1 182 ? 11.025 18.293 -2.841 1.00 90.50 182 THR A CA 1
ATOM 1409 C C . THR A 1 182 ? 11.048 16.818 -3.200 1.00 90.50 182 THR A C 1
ATOM 1411 O O . THR A 1 182 ? 10.123 16.080 -2.865 1.00 90.50 182 THR A O 1
ATOM 1414 N N . ALA A 1 183 ? 12.119 16.396 -3.872 1.00 94.00 183 ALA A N 1
ATOM 1415 C CA . ALA A 1 183 ? 12.342 15.013 -4.261 1.00 94.00 183 ALA A CA 1
ATOM 1416 C C . ALA A 1 183 ? 13.661 14.503 -3.670 1.00 94.00 183 ALA A C 1
ATOM 1418 O O . ALA A 1 183 ? 14.706 15.141 -3.816 1.00 9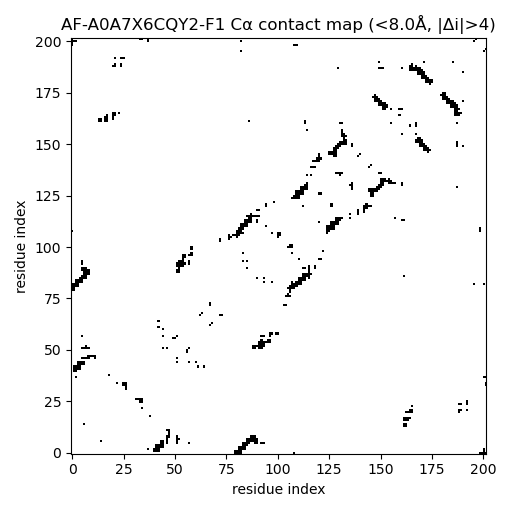4.00 183 ALA A O 1
ATOM 1419 N N . LYS A 1 184 ? 13.625 13.337 -3.021 1.00 96.12 184 LYS A N 1
ATOM 1420 C CA . LYS A 1 184 ? 14.801 12.655 -2.468 1.00 96.12 184 LYS A CA 1
ATOM 1421 C C . LYS A 1 184 ? 14.896 11.234 -3.038 1.00 96.12 184 LYS A C 1
ATOM 1423 O O . LYS A 1 184 ? 13.894 10.521 -3.003 1.00 96.12 184 LYS A O 1
ATOM 1428 N N . PRO A 1 185 ? 16.069 10.787 -3.524 1.00 97.81 185 PRO A N 1
ATOM 1429 C CA . PRO A 1 185 ? 16.225 9.425 -4.021 1.00 97.81 185 PRO A CA 1
ATOM 1430 C C . PRO A 1 185 ? 16.081 8.408 -2.881 1.00 97.81 185 PRO A C 1
ATOM 1432 O O . PRO A 1 185 ? 16.596 8.617 -1.779 1.00 97.81 185 PRO A O 1
ATOM 1435 N N . THR A 1 186 ? 15.373 7.312 -3.143 1.00 97.81 186 THR A N 1
ATOM 1436 C CA . THR A 1 186 ? 15.143 6.217 -2.188 1.00 97.81 186 THR A CA 1
ATOM 1437 C C . THR A 1 186 ? 14.690 4.944 -2.914 1.00 97.81 186 THR A C 1
ATOM 1439 O O . THR A 1 186 ? 14.557 4.937 -4.138 1.00 97.81 186 THR A O 1
ATOM 1442 N N . THR A 1 187 ? 14.428 3.866 -2.172 1.00 98.12 187 THR A N 1
ATOM 1443 C CA . THR A 1 187 ? 13.686 2.698 -2.670 1.00 98.12 187 THR A CA 1
ATOM 1444 C C . THR A 1 187 ? 12.234 2.722 -2.191 1.00 98.12 187 THR A C 1
ATOM 1446 O O . THR A 1 187 ? 11.920 3.360 -1.180 1.00 98.12 187 THR A O 1
ATOM 1449 N N . ALA A 1 188 ? 11.343 2.010 -2.888 1.00 97.62 188 ALA A N 1
ATOM 1450 C CA . ALA A 1 188 ? 9.938 1.895 -2.496 1.00 97.62 188 ALA A CA 1
ATOM 1451 C C . ALA A 1 188 ? 9.790 1.286 -1.090 1.00 97.62 188 ALA A C 1
ATOM 1453 O O . ALA A 1 188 ? 8.999 1.780 -0.286 1.00 97.62 188 ALA A O 1
ATOM 1454 N N . ALA A 1 189 ? 10.591 0.262 -0.765 1.00 96.56 189 ALA A N 1
ATOM 1455 C CA . ALA A 1 189 ? 10.617 -0.327 0.574 1.00 96.56 189 ALA A CA 1
ATOM 1456 C C . ALA A 1 189 ? 11.090 0.676 1.633 1.00 96.56 189 ALA A C 1
ATOM 1458 O O . ALA A 1 189 ? 10.396 0.871 2.627 1.00 96.56 189 ALA A O 1
ATOM 1459 N N . ALA A 1 190 ? 12.220 1.358 1.413 1.00 95.94 190 ALA A N 1
ATOM 1460 C CA . ALA A 1 190 ? 12.744 2.334 2.369 1.00 95.94 190 ALA A CA 1
ATOM 1461 C C . ALA A 1 190 ? 11.747 3.472 2.637 1.00 95.94 190 ALA A C 1
ATOM 1463 O O . ALA A 1 190 ? 11.551 3.865 3.786 1.00 95.94 190 ALA A O 1
ATOM 1464 N N . PHE A 1 191 ? 11.088 3.970 1.586 1.00 96.69 191 PHE A N 1
ATOM 1465 C CA . PHE A 1 191 ? 10.027 4.969 1.701 1.00 96.69 191 PHE A CA 1
ATOM 1466 C C . PHE A 1 191 ? 8.839 4.459 2.527 1.00 96.69 191 PHE A C 1
ATOM 1468 O O . PHE A 1 191 ? 8.425 5.109 3.486 1.00 96.69 191 PHE A O 1
ATOM 1475 N N . LEU A 1 192 ? 8.306 3.284 2.181 1.00 96.00 192 LEU A N 1
ATOM 1476 C CA . LEU A 1 192 ? 7.136 2.733 2.856 1.00 96.00 192 LEU A CA 1
ATOM 1477 C C . LEU A 1 192 ? 7.425 2.428 4.331 1.00 96.00 192 LEU A C 1
ATOM 1479 O O . LEU A 1 192 ? 6.635 2.799 5.195 1.00 96.00 192 LEU A O 1
ATOM 1483 N N . VAL A 1 193 ? 8.567 1.806 4.634 1.00 94.06 193 VAL A N 1
ATOM 1484 C CA . VAL A 1 193 ? 8.979 1.509 6.014 1.00 94.06 193 VAL A CA 1
ATOM 1485 C C . VAL A 1 193 ? 9.167 2.789 6.825 1.00 94.06 193 VAL A C 1
ATOM 1487 O O . VAL A 1 193 ? 8.736 2.842 7.976 1.00 94.06 193 VAL A O 1
ATOM 1490 N N . HIS A 1 194 ? 9.758 3.834 6.236 1.00 93.25 194 HIS A N 1
ATOM 1491 C CA . HIS A 1 194 ? 9.900 5.131 6.896 1.00 93.25 194 HIS A CA 1
ATOM 1492 C C . HIS A 1 194 ? 8.546 5.687 7.355 1.00 93.25 194 HIS A C 1
ATOM 1494 O O . HIS A 1 194 ? 8.387 6.005 8.536 1.00 93.25 194 HIS A O 1
ATOM 1500 N N . LEU A 1 195 ? 7.558 5.728 6.456 1.00 94.00 195 LEU A N 1
ATOM 1501 C CA . LEU A 1 195 ? 6.226 6.227 6.791 1.00 94.00 195 LEU A CA 1
ATOM 1502 C C . LEU A 1 195 ? 5.488 5.315 7.773 1.00 94.00 195 LEU A C 1
ATOM 1504 O O . LEU A 1 195 ? 4.881 5.806 8.721 1.00 94.00 195 LEU A O 1
ATOM 1508 N N . LEU A 1 196 ? 5.556 3.993 7.603 1.00 93.00 196 LEU A N 1
ATOM 1509 C CA . LEU A 1 196 ? 4.922 3.059 8.536 1.00 93.00 196 LEU A CA 1
ATOM 1510 C C . LEU A 1 196 ? 5.450 3.247 9.969 1.00 93.00 196 LEU A C 1
ATOM 1512 O O . LEU A 1 196 ? 4.648 3.347 10.902 1.00 93.00 196 LEU A O 1
ATOM 1516 N N . LYS A 1 197 ? 6.772 3.397 10.140 1.00 90.56 197 LYS A N 1
ATOM 1517 C CA . LYS A 1 197 ? 7.393 3.716 11.437 1.00 90.56 197 LYS A CA 1
ATOM 1518 C C . LYS A 1 197 ? 6.934 5.080 11.967 1.00 90.56 197 LYS A C 1
ATOM 1520 O O . LYS A 1 197 ? 6.610 5.195 13.146 1.00 90.56 197 LYS A O 1
ATOM 1525 N N . GLN A 1 198 ? 6.838 6.101 11.111 1.00 90.94 198 GLN A N 1
ATOM 1526 C CA . GLN A 1 198 ? 6.338 7.431 11.490 1.00 90.94 198 GLN A CA 1
ATOM 1527 C C . GLN A 1 198 ? 4.894 7.396 12.018 1.00 90.94 198 GLN A C 1
ATOM 1529 O O . GLN A 1 198 ? 4.567 8.127 12.952 1.00 90.94 198 GLN A O 1
ATOM 1534 N N . TYR A 1 199 ? 4.043 6.518 11.480 1.00 91.00 199 TYR A N 1
ATOM 1535 C CA . TYR A 1 199 ? 2.682 6.300 11.983 1.00 91.00 199 TYR A CA 1
ATOM 1536 C C . TYR A 1 199 ? 2.605 5.365 13.201 1.00 91.00 199 TYR A C 1
ATOM 1538 O O . TYR A 1 199 ? 1.514 5.115 13.717 1.00 91.00 199 TYR A O 1
ATOM 1546 N N . GLY A 1 200 ? 3.733 4.857 13.706 1.00 88.81 200 GLY A N 1
ATOM 1547 C CA . GLY A 1 200 ? 3.770 3.972 14.872 1.00 88.81 200 GLY A CA 1
ATOM 1548 C C . GLY A 1 200 ? 3.290 2.550 14.575 1.00 88.81 200 GLY A C 1
ATOM 1549 O O . GLY A 1 200 ? 2.693 1.894 15.441 1.00 88.81 200 GLY A O 1
ATOM 1550 N N . VAL A 1 201 ? 3.489 2.081 13.340 1.00 85.12 201 VAL A N 1
ATOM 1551 C CA . VAL A 1 201 ? 3.525 0.645 13.045 1.00 85.12 201 VAL A CA 1
ATOM 1552 C C . VAL A 1 201 ? 4.874 0.142 13.552 1.00 85.12 201 VAL A C 1
ATOM 1554 O O . VAL A 1 201 ? 5.911 0.605 13.081 1.00 85.12 201 VAL A O 1
ATOM 1557 N N . ASN A 1 202 ? 4.841 -0.750 14.544 1.00 68.62 202 ASN A N 1
ATOM 1558 C CA . ASN A 1 202 ? 6.020 -1.285 15.227 1.00 68.62 202 ASN A CA 1
ATOM 1559 C C . ASN A 1 202 ? 6.120 -2.788 15.013 1.00 68.62 202 ASN A C 1
ATOM 1561 O O . ASN A 1 202 ? 5.058 -3.448 15.119 1.00 68.62 202 ASN A O 1
#

pLDDT: mean 85.79, std 15.03, range [39.47, 98.31]

Sequence (202 aa):
MRLVICPGFHDRYLTECFLAGLSEFWESSADDRPYLQMLDRALVFPAHQHPPYSAIDIFNFLCSQEQIVGAIPPRSPSSESLAFVSFSAGGVGAIGAAWMWQQFGGKVGAFFALDGWGVPLGGDFPAHRISHDRFTHLSSALLGSGGESFWADPPVAHLDLWKSPHRVTGWHISRTAEGVETAKPTTAAAFLVHLLKQYGVN

Mean predicted aligned error: 6.34 Å

Solvent-accessible surface area (backbone atoms only — not comparable to full-atom values): 10464 Å² total; per-residue (Å²): 63,42,45,34,38,27,44,29,97,60,65,68,64,39,57,53,35,25,54,59,28,40,44,71,62,55,57,78,48,101,54,96,62,47,58,68,56,29,58,76,59,39,45,69,55,64,38,86,81,42,69,31,51,37,22,66,61,51,37,52,51,54,37,59,76,69,65,54,75,71,99,55,63,59,99,64,46,70,89,62,27,34,31,40,43,16,24,34,52,1,25,51,4,44,53,49,20,51,52,52,39,42,77,59,61,41,49,65,60,34,36,35,30,36,50,28,76,85,44,65,62,79,72,102,44,55,30,28,37,35,22,37,20,59,67,64,38,58,68,33,33,82,40,47,50,54,61,56,30,36,27,24,51,72,69,52,56,76,64,46,47,48,36,35,14,55,75,35,37,20,36,40,36,42,66,49,98,88,66,50,76,45,76,43,83,44,28,52,22,53,54,50,50,52,52,39,47,72,70,44,42,87

Radius of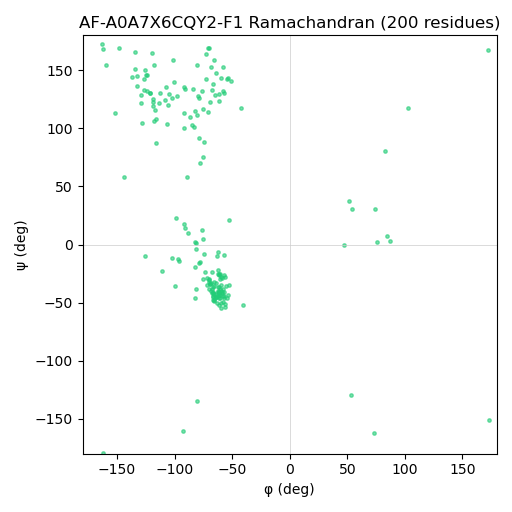 gyration: 16.1 Å; Cα contacts (8 Å, |Δi|>4): 409; chains: 1; bounding box: 42×44×38 Å

Nearest PDB structures (foldseek):
  6ba8-assembly1_A  TM=5.470E-01  e=7.124E-03  Escherichia coli
  5v41-assembly2_B  TM=6.201E-01  e=6.677E-02  Mycobacterium tuberculosis
  6ecf-assembly3_C  TM=4.786E-01  e=2.454E-02  Streptomyces tsusimaensis
  5d3z-assembly1_A  TM=5.062E-01  e=4.974E-02  Saccharopolyspora erythraea
  2zyh-assembly2_B  TM=5.545E-01  e=5.935E-02  Archaeoglobus fulgidus